Protein AF-A0A8J5BTC3-F1 (afdb_monomer_lite)

Foldseek 3Di:
DVCCCPPPVPVVVCVVVPVQWDAPDPDPPRTDGPVVCCCVPVVCQLPDPVHQVPDPQPDPVSVVCVVVCVVVVVVVVVVVCVVVVHDPDPPPDDPCNDPVNVVVVVVVVVVVVVVCVVVVPPDDDPWDADPVPRQTDDPQADVVCQVVLVVVLVVVCPPDDPVPDDDDPVSGGHHSAQADQDDPPDRDGDRVVVVVVVVVVVVVPDDDPPDDPDDDD

Sequence (217 aa):
MEGLPTSHPEVYQKFSEGFHVIRRSDRYWAGLSTDLVIEQVLMRSMKTSGGLTHGRGMDEIQRLVWTLSLPSCAEIKFTMQELAGIRYGTSDQHQEATSARKERDVRDTWKLVAFLQTYDPFTEDPSIHSISSGVTGDKKVNVDKANSIGETIIASMVGKNVHEYTFKRKDQAITLGSKVSLSKDEAVETDPQLLFQRLCVLSTNEPSLSSSKNIPV

Radius of gyration: 35.34 Å; chains: 1; bounding box: 79×44×88 Å

Secondary structure (DSSP, 8-state):
-TTHHHH-HHHHHHHHTTTTEEESSSSTT-EEEHHHHIIIIIIHHHHSTTSTTSSS--SHHHHHHHHHHHHHHHHHHHHHHHHHT------SS-GGGSHHHHHHHHHHHHHHHHHHHHS-TTS--SS-B-TTT-PBPPTT--GGGHHHHHHHHHHTTTTS-TTT----GGGS-------EE--SSS--EE-HHHHHHHHHHHHHSS-----------

Organism: Chionoecetes opilio (NCBI:txid41210)

Structure (mmCIF, N/CA/C/O backbone):
data_AF-A0A8J5BTC3-F1
#
_entry.id   AF-A0A8J5BTC3-F1
#
loop_
_atom_site.group_PDB
_atom_site.id
_atom_site.type_symbol
_atom_site.label_atom_id
_atom_site.label_alt_id
_atom_site.label_comp_id
_atom_site.label_asym_id
_atom_site.label_entity_id
_atom_site.label_seq_id
_atom_site.pdbx_PDB_ins_code
_atom_site.Cartn_x
_atom_site.Cartn_y
_atom_site.Cartn_z
_atom_site.occupancy
_atom_site.B_iso_or_equiv
_atom_site.auth_seq_id
_atom_site.auth_comp_id
_atom_site.auth_asym_id
_atom_site.auth_atom_id
_atom_site.pdbx_PDB_model_num
ATOM 1 N N . MET A 1 1 ? -7.828 21.010 -23.855 1.00 60.50 1 MET A N 1
ATOM 2 C CA . MET A 1 1 ? -8.345 20.315 -25.059 1.00 60.50 1 MET A CA 1
ATOM 3 C C . MET A 1 1 ? -9.638 20.925 -25.611 1.00 60.50 1 MET A C 1
ATOM 5 O O . MET A 1 1 ? -10.005 20.581 -26.723 1.00 60.50 1 MET A O 1
ATOM 9 N N . GLU A 1 2 ? -10.301 21.850 -24.910 1.00 71.06 2 GLU A N 1
ATOM 10 C CA . GLU A 1 2 ? -11.639 22.350 -25.285 1.00 71.06 2 GLU A CA 1
ATOM 11 C C . GLU A 1 2 ? -11.705 23.128 -26.614 1.00 71.06 2 GLU A C 1
ATOM 13 O O . GLU A 1 2 ? -12.733 23.100 -27.276 1.00 71.06 2 GLU A O 1
ATOM 18 N N . GLY A 1 3 ? -10.610 23.757 -27.062 1.00 79.69 3 GLY A N 1
ATOM 19 C CA . GLY A 1 3 ? -10.545 24.447 -28.364 1.00 79.69 3 GLY A CA 1
ATOM 20 C C . GLY A 1 3 ? -10.067 23.585 -29.542 1.00 79.69 3 GLY A C 1
ATOM 21 O O . GLY A 1 3 ? -9.997 24.069 -30.673 1.00 79.69 3 GLY A O 1
ATOM 22 N N . LEU A 1 4 ? -9.699 22.321 -29.299 1.00 81.25 4 LEU A N 1
ATOM 23 C CA . LEU A 1 4 ? -9.203 21.408 -30.336 1.00 81.25 4 LEU A CA 1
ATOM 24 C C . LEU A 1 4 ? -10.272 21.050 -31.391 1.00 81.25 4 LEU A C 1
ATOM 26 O O . LEU A 1 4 ? -9.924 21.070 -32.571 1.00 81.25 4 LEU A O 1
ATOM 30 N N . PRO A 1 5 ? -11.553 20.808 -31.024 1.00 85.50 5 PRO A N 1
ATOM 31 C CA . PRO A 1 5 ? -12.609 20.514 -31.997 1.00 85.50 5 PRO A CA 1
ATOM 32 C C . PRO A 1 5 ? -12.808 2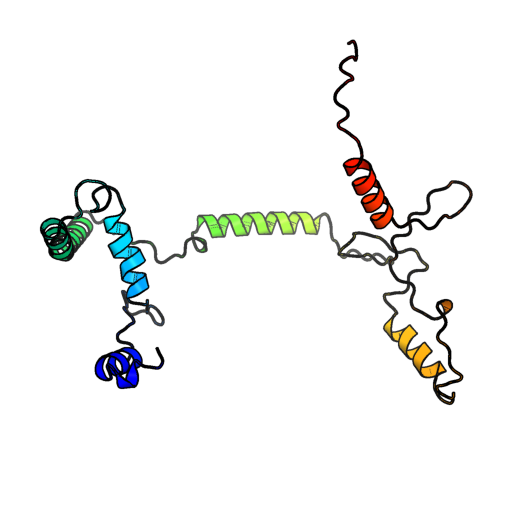1.630 -33.028 1.00 85.50 5 PRO A C 1
ATOM 34 O O . PRO A 1 5 ? -13.109 21.355 -34.183 1.00 85.50 5 PRO A O 1
ATOM 37 N N . THR A 1 6 ? -12.618 22.886 -32.617 1.00 89.19 6 THR A N 1
ATOM 38 C CA . THR A 1 6 ? -12.867 24.062 -33.463 1.00 89.19 6 THR A CA 1
ATOM 39 C C . THR A 1 6 ? -11.634 24.485 -34.256 1.00 89.19 6 THR A C 1
ATOM 41 O O . THR A 1 6 ? -11.757 24.913 -35.398 1.00 89.19 6 THR A O 1
ATOM 44 N N . SER A 1 7 ? -10.439 24.385 -33.663 1.00 93.25 7 SER A N 1
ATOM 45 C CA . SER A 1 7 ? -9.193 24.824 -34.308 1.00 93.25 7 SER A CA 1
ATOM 46 C C . SER A 1 7 ? -8.588 23.775 -35.244 1.00 93.25 7 SER A C 1
ATOM 48 O O . SER A 1 7 ? -8.017 24.140 -36.265 1.00 93.25 7 SER A O 1
ATOM 50 N N . HIS A 1 8 ? -8.701 22.485 -34.903 1.00 89.06 8 HIS A N 1
ATOM 51 C CA . HIS A 1 8 ? -8.087 21.371 -35.635 1.00 89.06 8 HIS A CA 1
ATOM 52 C C . HIS A 1 8 ? -9.011 20.137 -35.604 1.00 89.06 8 HIS A C 1
ATOM 54 O O . HIS A 1 8 ? -8.699 19.137 -34.944 1.00 89.06 8 HIS A O 1
ATOM 60 N N . PRO A 1 9 ? -10.158 20.190 -36.308 1.00 90.25 9 PRO A N 1
ATOM 61 C CA . PRO A 1 9 ? -11.204 19.167 -36.228 1.00 90.25 9 PRO A CA 1
ATOM 62 C C . PRO A 1 9 ? -10.712 17.769 -36.626 1.00 90.25 9 PRO A C 1
ATOM 64 O O . PRO A 1 9 ? -11.069 16.789 -35.979 1.00 90.25 9 PRO A O 1
ATOM 67 N N . GLU A 1 10 ? -9.827 17.664 -37.622 1.00 92.25 10 GLU A N 1
ATOM 68 C CA . GLU A 1 10 ? -9.264 16.376 -38.054 1.00 92.25 10 GLU A CA 1
ATOM 69 C C . GLU A 1 10 ? -8.413 15.700 -36.970 1.00 92.25 10 GLU A C 1
ATOM 71 O O . GLU A 1 10 ? -8.457 14.481 -36.796 1.00 92.25 10 GLU A O 1
ATOM 76 N N . VAL A 1 11 ? -7.635 16.487 -36.220 1.00 88.25 11 VAL A N 1
ATOM 77 C CA . VAL A 1 11 ? -6.809 15.973 -35.118 1.00 88.25 11 VAL A CA 1
ATOM 78 C C . VAL A 1 11 ? -7.709 15.495 -33.986 1.00 88.25 11 VAL A C 1
ATOM 80 O O . VAL A 1 11 ? -7.482 14.423 -33.429 1.00 88.25 11 VAL A O 1
ATOM 83 N N . TYR A 1 12 ? -8.759 16.259 -33.678 1.00 90.00 12 TYR A N 1
ATOM 84 C CA . TYR A 1 12 ? -9.750 15.881 -32.676 1.00 90.00 12 TYR A CA 1
ATOM 85 C C . TYR A 1 12 ? -10.514 14.604 -33.057 1.00 90.00 12 TYR A C 1
ATOM 87 O O . TYR A 1 12 ? -10.729 13.742 -32.200 1.00 90.00 12 TYR A O 1
ATOM 95 N N . GLN A 1 13 ? -10.865 14.444 -34.334 1.00 92.25 13 GLN A N 1
ATOM 96 C CA . GLN A 1 13 ? -11.515 13.239 -34.839 1.00 92.25 13 GLN A CA 1
ATOM 97 C C . GLN A 1 13 ? -10.604 12.016 -34.690 1.00 92.25 13 GLN A C 1
ATOM 99 O O . GLN A 1 13 ? -10.985 11.051 -34.031 1.00 92.25 13 GLN A O 1
ATOM 104 N N . LYS A 1 14 ? -9.367 12.076 -35.199 1.00 88.81 14 LYS A N 1
ATOM 105 C CA . LYS A 1 14 ? -8.396 10.974 -35.061 1.00 88.81 14 LYS A CA 1
ATOM 106 C C . LYS A 1 14 ? -8.100 10.649 -33.596 1.00 88.81 14 LYS A C 1
ATOM 108 O O . LYS A 1 14 ? -7.947 9.487 -33.223 1.00 88.81 14 LYS A O 1
ATOM 113 N N . PHE A 1 15 ? -8.033 11.666 -32.740 1.00 86.50 15 PHE A N 1
ATOM 114 C CA . PHE A 1 15 ? -7.869 11.462 -31.306 1.00 86.50 15 PHE A CA 1
ATOM 115 C C . PHE A 1 15 ? -9.058 10.697 -30.708 1.00 86.50 15 PHE A C 1
ATOM 117 O O . PHE A 1 15 ? -8.837 9.711 -30.003 1.00 86.50 15 PHE A O 1
ATOM 124 N N . SER A 1 16 ? -10.289 11.104 -31.037 1.00 87.94 16 SER A N 1
ATOM 125 C CA . SER A 1 16 ? -11.539 10.455 -30.604 1.00 87.94 16 SER A CA 1
ATOM 126 C C . SER A 1 16 ? -11.675 9.019 -31.116 1.00 87.94 16 SER A C 1
ATOM 128 O O . SER A 1 16 ? -12.181 8.156 -30.406 1.00 87.94 16 SER A O 1
ATOM 130 N N . GLU A 1 17 ? -11.162 8.740 -32.313 1.00 89.38 17 GLU A N 1
ATOM 131 C CA . GLU A 1 17 ? -11.102 7.401 -32.914 1.00 89.38 17 GLU A CA 1
ATOM 132 C C . GLU A 1 17 ? -9.999 6.509 -32.304 1.00 89.38 17 GLU A C 1
ATOM 134 O O . GLU A 1 17 ? -9.870 5.341 -32.666 1.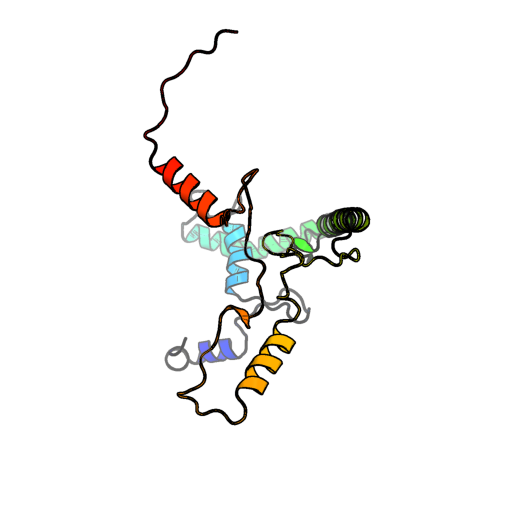00 89.38 17 GLU A O 1
ATOM 139 N N . GLY A 1 18 ? -9.206 7.023 -31.355 1.00 86.06 18 GLY A N 1
ATOM 140 C CA . GLY A 1 18 ? -8.222 6.235 -30.608 1.00 86.06 18 GLY A CA 1
ATOM 141 C C . GLY A 1 18 ? -6.832 6.149 -31.246 1.00 86.06 18 GLY A C 1
ATOM 142 O O . GLY A 1 18 ? -5.987 5.408 -30.747 1.00 86.06 18 GLY A O 1
ATOM 143 N N . PHE A 1 19 ? -6.531 6.947 -32.278 1.00 85.75 19 PHE A N 1
ATOM 144 C CA . PHE A 1 19 ? -5.211 6.964 -32.942 1.00 85.75 19 PHE A CA 1
ATOM 145 C C . PHE A 1 19 ? -4.064 7.511 -32.068 1.00 85.75 19 PHE A C 1
ATOM 147 O O . PHE A 1 19 ? -2.919 7.592 -32.507 1.00 85.75 19 PHE A O 1
ATOM 154 N N . HIS A 1 20 ? -4.349 7.886 -30.821 1.00 84.94 20 HIS A N 1
ATOM 155 C CA . HIS A 1 20 ? -3.358 8.282 -29.820 1.00 84.94 20 HIS A CA 1
ATOM 156 C C . HIS A 1 20 ? -2.836 7.098 -28.983 1.00 84.94 20 HIS A C 1
ATOM 158 O O . HIS A 1 20 ? -2.032 7.301 -28.067 1.00 84.94 20 HIS A O 1
ATOM 164 N N . VAL A 1 21 ? -3.307 5.879 -29.271 1.00 86.38 21 VAL A N 1
ATOM 165 C CA . VAL A 1 21 ? -2.950 4.645 -28.568 1.00 86.38 21 VAL A CA 1
ATOM 166 C C . VAL A 1 21 ? -2.173 3.712 -29.497 1.00 86.38 21 VAL A C 1
ATOM 168 O O . VAL A 1 21 ? -2.627 3.361 -30.582 1.00 86.38 21 VAL A O 1
ATOM 171 N N . ILE A 1 22 ? -1.007 3.261 -29.043 1.00 84.00 22 ILE A N 1
ATOM 172 C CA . ILE A 1 22 ? -0.137 2.304 -29.727 1.00 84.00 22 ILE A CA 1
ATOM 173 C C . ILE A 1 22 ? -0.201 0.964 -28.995 1.00 84.00 22 ILE A C 1
ATOM 175 O O . ILE A 1 22 ? -0.163 0.906 -27.765 1.00 84.00 22 ILE A O 1
ATOM 179 N N . ARG A 1 23 ? -0.245 -0.136 -29.751 1.00 80.44 23 ARG A N 1
ATOM 180 C CA . ARG A 1 23 ? -0.193 -1.504 -29.219 1.00 80.44 23 ARG A CA 1
ATOM 181 C C . ARG A 1 23 ? 1.067 -2.199 -29.719 1.00 80.44 23 ARG A C 1
ATOM 183 O O . ARG A 1 23 ? 1.356 -2.180 -30.908 1.00 80.44 23 ARG A O 1
ATOM 190 N N . ARG A 1 24 ? 1.816 -2.819 -28.803 1.00 74.00 24 ARG A N 1
ATOM 191 C CA . ARG A 1 24 ? 2.992 -3.655 -29.134 1.00 74.00 24 ARG A CA 1
ATOM 192 C C . ARG A 1 24 ? 2.670 -5.147 -29.226 1.00 74.00 24 ARG A C 1
ATOM 194 O O . ARG A 1 24 ? 3.529 -5.934 -29.600 1.00 74.00 24 ARG A O 1
ATOM 201 N N . SER A 1 25 ? 1.464 -5.536 -28.817 1.00 77.00 25 SER A N 1
ATOM 202 C CA . SER A 1 25 ? 0.966 -6.909 -28.871 1.00 77.00 25 SER A CA 1
ATOM 203 C C . SER A 1 25 ? -0.551 -6.912 -29.050 1.00 77.00 25 SER A C 1
ATOM 205 O O . SER A 1 25 ? -1.228 -5.938 -28.700 1.00 77.00 25 SER A O 1
ATOM 207 N N . ASP A 1 26 ? -1.086 -8.038 -29.513 1.00 79.00 26 ASP A N 1
ATOM 208 C CA . ASP A 1 26 ? -2.521 -8.215 -29.766 1.00 79.00 26 ASP A CA 1
ATOM 209 C C . ASP A 1 26 ? -3.349 -8.472 -28.496 1.00 79.00 26 ASP A C 1
ATOM 211 O O . ASP A 1 26 ? -4.559 -8.690 -28.561 1.00 79.00 26 ASP A O 1
ATOM 215 N N . ARG A 1 27 ? -2.740 -8.393 -27.306 1.00 77.75 27 ARG A N 1
ATOM 216 C CA . ARG A 1 27 ? -3.435 -8.610 -26.030 1.00 77.75 27 ARG A CA 1
ATOM 217 C C . ARG A 1 27 ? -4.492 -7.541 -25.766 1.00 77.75 27 ARG A C 1
ATOM 219 O O . ARG A 1 27 ? -4.264 -6.356 -26.030 1.00 77.75 27 ARG A O 1
ATOM 226 N N . TYR A 1 28 ? -5.624 -7.953 -25.199 1.00 69.94 28 TYR A N 1
ATOM 227 C CA . TYR A 1 28 ? -6.651 -7.035 -24.707 1.00 69.94 28 TYR A CA 1
ATOM 228 C C . TYR A 1 28 ? -6.047 -6.071 -23.668 1.00 69.94 28 TYR A C 1
ATOM 230 O O . TYR A 1 28 ? -5.240 -6.481 -22.837 1.00 69.94 28 TYR A O 1
ATOM 238 N N . TRP A 1 29 ? -6.390 -4.781 -23.771 1.00 72.19 29 TRP A N 1
ATOM 239 C CA . TRP A 1 29 ? -5.876 -3.686 -22.925 1.00 72.19 29 TRP A CA 1
ATOM 240 C C . TRP A 1 29 ? -4.359 -3.421 -22.972 1.00 72.19 29 TRP A C 1
ATOM 242 O O . TRP A 1 29 ? -3.821 -2.762 -22.091 1.00 72.19 29 TRP A O 1
ATOM 252 N N . ALA A 1 30 ? -3.658 -3.843 -24.029 1.00 76.81 30 ALA A N 1
ATOM 253 C CA . ALA A 1 30 ? -2.241 -3.510 -24.240 1.00 76.81 30 ALA A CA 1
ATOM 254 C C . ALA A 1 30 ? -2.004 -2.148 -24.934 1.00 76.81 30 ALA A C 1
ATOM 256 O O . ALA A 1 30 ? -0.957 -1.938 -25.551 1.00 76.81 30 ALA A O 1
ATOM 257 N N . GLY A 1 31 ? -2.994 -1.251 -24.900 1.00 82.75 31 GLY A N 1
ATOM 258 C CA . GLY A 1 31 ? -2.904 0.081 -25.491 1.00 82.75 31 GLY A CA 1
ATOM 259 C C . GLY A 1 31 ? -2.123 1.037 -24.595 1.00 82.75 31 GLY A C 1
ATOM 260 O O . GLY A 1 31 ? -2.506 1.254 -23.451 1.00 82.75 31 GLY A O 1
ATOM 261 N N . LEU A 1 32 ? -1.045 1.618 -25.117 1.00 83.69 32 LEU A N 1
ATOM 262 C CA . LEU A 1 32 ? -0.254 2.652 -24.449 1.00 83.69 32 LEU A CA 1
ATOM 263 C C . LEU A 1 32 ? -0.423 3.975 -25.190 1.00 83.69 32 LEU A C 1
ATOM 265 O O . LEU A 1 32 ? -0.498 3.976 -26.416 1.00 83.69 32 LEU A O 1
ATOM 269 N N . SER A 1 33 ? -0.445 5.103 -24.481 1.00 87.31 33 SER A N 1
ATOM 270 C CA . SER A 1 33 ? -0.436 6.401 -25.158 1.00 87.31 33 SER A CA 1
ATOM 271 C C . SER A 1 33 ? 0.857 6.581 -25.962 1.00 87.31 33 SER A C 1
ATOM 273 O O . SER A 1 33 ? 1.931 6.124 -25.555 1.00 87.31 33 SER A O 1
ATOM 275 N N . THR A 1 34 ? 0.767 7.257 -27.107 1.00 84.31 34 THR A N 1
ATOM 276 C CA . THR A 1 34 ? 1.930 7.544 -27.962 1.00 84.31 34 THR A CA 1
ATOM 277 C C . THR A 1 34 ? 3.043 8.260 -27.195 1.00 84.31 34 THR A C 1
ATOM 279 O O . THR A 1 34 ? 4.209 7.902 -27.335 1.00 84.31 34 THR A O 1
ATOM 282 N N . ASP A 1 35 ? 2.683 9.212 -26.333 1.00 83.19 35 ASP A N 1
ATOM 283 C CA . ASP A 1 35 ? 3.626 9.962 -25.497 1.00 83.19 35 ASP A CA 1
ATOM 284 C C . ASP A 1 35 ? 4.423 9.047 -24.553 1.00 83.19 35 ASP A C 1
ATOM 286 O O . ASP A 1 35 ? 5.653 9.067 -24.541 1.00 83.19 35 ASP A O 1
ATOM 290 N N . LEU A 1 36 ? 3.739 8.123 -23.870 1.00 84.75 36 LEU A N 1
ATOM 291 C CA . LEU A 1 36 ? 4.374 7.163 -22.967 1.00 84.75 36 LEU A CA 1
ATOM 292 C C . LEU A 1 36 ? 5.320 6.210 -23.716 1.00 84.75 36 LEU A C 1
ATOM 294 O O . LEU A 1 36 ? 6.368 5.821 -23.199 1.00 84.75 36 LEU A O 1
ATOM 298 N N . VAL A 1 37 ? 4.991 5.852 -24.961 1.00 82.69 37 VAL A N 1
ATOM 299 C CA . VAL A 1 37 ? 5.878 5.054 -25.821 1.00 82.69 37 VAL A CA 1
ATOM 300 C C . VAL A 1 37 ? 7.119 5.846 -26.234 1.00 82.69 37 VAL A C 1
ATOM 302 O O . VAL A 1 37 ? 8.225 5.298 -26.173 1.00 82.69 37 VAL A O 1
ATOM 305 N N . ILE A 1 38 ? 6.958 7.114 -26.619 1.00 82.94 38 ILE A N 1
ATOM 306 C CA . ILE A 1 38 ? 8.072 8.011 -26.953 1.00 82.94 38 ILE A CA 1
ATOM 307 C C . ILE A 1 38 ? 8.989 8.158 -25.739 1.00 82.94 38 ILE A C 1
ATOM 309 O O . ILE A 1 38 ? 10.200 7.977 -25.856 1.00 82.94 38 ILE A O 1
ATOM 313 N N . GLU A 1 39 ? 8.439 8.408 -24.557 1.00 82.25 39 GLU A N 1
ATOM 314 C CA . GLU A 1 39 ? 9.233 8.584 -23.348 1.00 82.25 39 GLU A CA 1
ATOM 315 C C . GLU A 1 39 ? 9.980 7.299 -22.952 1.00 82.25 39 GLU A C 1
ATOM 317 O O . GLU A 1 39 ? 11.200 7.284 -22.767 1.00 82.25 39 GLU A O 1
ATOM 322 N N . GLN A 1 40 ? 9.283 6.170 -22.880 1.00 79.44 40 GLN A N 1
ATOM 323 C CA . GLN A 1 40 ? 9.891 4.941 -22.370 1.00 79.44 40 GLN A CA 1
ATOM 324 C C . GLN A 1 40 ? 10.880 4.290 -23.340 1.00 79.44 40 GLN A C 1
ATOM 326 O O . GLN A 1 40 ? 11.788 3.581 -22.896 1.00 79.44 40 GLN A O 1
ATOM 331 N N . VAL A 1 41 ? 10.708 4.488 -24.651 1.00 74.94 41 VAL A N 1
ATOM 332 C CA . VAL A 1 41 ? 11.543 3.843 -25.676 1.00 74.94 41 VAL A CA 1
ATOM 333 C C . VAL A 1 41 ? 12.493 4.837 -26.310 1.00 74.94 41 VAL A C 1
ATOM 335 O O . VAL A 1 41 ? 13.707 4.661 -26.198 1.00 74.94 41 VAL A O 1
ATOM 338 N N . LEU A 1 42 ? 11.972 5.895 -26.935 1.00 77.94 42 LEU A N 1
ATOM 339 C CA . LEU A 1 42 ? 12.810 6.858 -27.645 1.00 77.94 42 LEU A CA 1
ATOM 340 C C . LEU A 1 42 ? 13.633 7.681 -26.657 1.00 77.94 42 LEU A C 1
ATOM 342 O O . LEU A 1 42 ? 14.859 7.669 -26.757 1.00 77.94 42 LEU A O 1
ATOM 346 N N . MET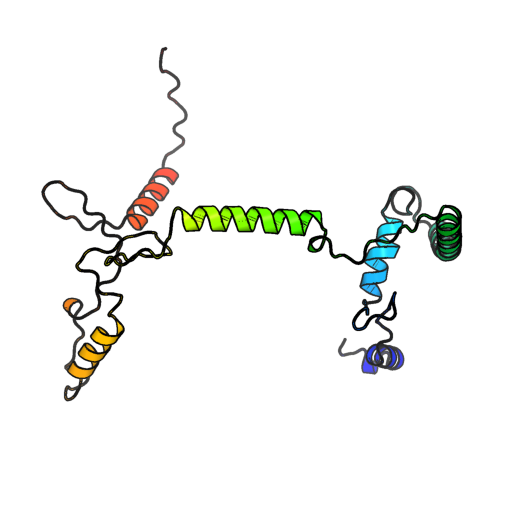 A 1 43 ? 13.018 8.304 -25.647 1.00 81.06 43 MET A N 1
ATOM 347 C CA . MET A 1 43 ? 13.767 9.122 -24.682 1.00 81.06 43 MET A CA 1
ATOM 348 C C . MET A 1 43 ? 14.754 8.284 -23.874 1.00 81.06 43 MET A C 1
ATOM 350 O O . MET A 1 43 ? 15.875 8.736 -23.642 1.00 81.06 43 MET A O 1
ATOM 354 N N . ARG A 1 44 ? 14.396 7.050 -23.495 1.00 79.81 44 ARG A N 1
ATOM 355 C CA . ARG A 1 44 ? 15.347 6.127 -22.860 1.00 79.81 44 ARG A CA 1
ATOM 356 C C . ARG A 1 44 ? 16.539 5.835 -23.770 1.00 79.81 44 ARG A C 1
ATOM 358 O O . ARG A 1 44 ? 17.666 5.975 -23.314 1.00 79.81 44 ARG A O 1
ATOM 365 N N . SER A 1 45 ? 16.308 5.482 -25.037 1.00 77.56 45 SER A N 1
ATOM 366 C CA . SER A 1 45 ? 17.390 5.182 -25.990 1.00 77.56 45 SER A CA 1
ATOM 367 C C . SER A 1 45 ? 18.285 6.390 -26.293 1.00 77.56 45 SER A C 1
ATOM 369 O O . SER A 1 45 ? 19.493 6.231 -26.446 1.00 77.56 45 SER A O 1
ATOM 371 N N . MET A 1 46 ? 17.724 7.605 -26.292 1.00 79.81 46 MET A N 1
ATOM 372 C CA . MET A 1 46 ? 18.502 8.844 -26.397 1.00 79.81 46 MET A CA 1
ATOM 373 C C . MET A 1 46 ? 19.381 9.092 -25.169 1.00 79.81 46 MET A C 1
ATOM 375 O O . MET A 1 46 ? 20.463 9.656 -25.315 1.00 79.81 46 MET A O 1
ATOM 379 N N . LYS A 1 47 ? 18.911 8.695 -23.979 1.00 78.88 47 LYS A N 1
ATOM 380 C CA . LYS A 1 47 ? 19.555 8.979 -22.688 1.00 78.88 47 LYS A CA 1
ATOM 381 C C . LYS A 1 47 ? 20.529 7.908 -22.206 1.00 78.88 47 LYS A C 1
ATOM 383 O O . LYS A 1 47 ? 21.361 8.192 -21.352 1.00 78.88 47 LYS A O 1
ATOM 388 N N . THR A 1 48 ? 20.432 6.682 -22.705 1.00 76.81 48 THR A N 1
ATOM 389 C CA . THR A 1 48 ? 21.363 5.598 -22.360 1.00 76.81 48 THR A CA 1
ATOM 390 C C . THR A 1 48 ? 22.741 5.789 -23.005 1.00 76.81 48 THR A C 1
ATOM 392 O O . THR A 1 48 ? 22.893 6.569 -23.940 1.00 76.81 48 THR A O 1
ATOM 395 N N . SER A 1 49 ? 23.759 5.067 -22.520 1.00 65.06 49 SER A N 1
ATOM 396 C CA . SER A 1 49 ? 25.116 5.095 -23.093 1.00 65.06 49 SER A CA 1
ATOM 397 C C . SER A 1 49 ? 25.101 4.771 -24.595 1.00 65.06 49 SER A C 1
ATOM 399 O O . SER A 1 49 ? 24.450 3.812 -25.008 1.00 65.06 49 SER A O 1
ATOM 401 N N . GLY A 1 50 ? 25.784 5.589 -25.404 1.00 69.94 50 GLY A N 1
ATOM 402 C CA . GLY A 1 50 ? 25.718 5.543 -26.874 1.00 69.94 50 GLY A CA 1
ATOM 403 C C . GLY A 1 50 ? 24.520 6.284 -27.490 1.00 69.94 50 GLY A C 1
ATOM 404 O O . GLY A 1 50 ? 24.378 6.302 -28.710 1.00 69.94 50 GLY A O 1
ATOM 405 N N . GLY A 1 51 ? 23.663 6.892 -26.667 1.00 73.44 51 GLY A N 1
ATOM 406 C CA . GLY A 1 51 ? 22.545 7.733 -27.084 1.00 73.44 51 GLY A CA 1
ATOM 407 C C . GLY A 1 51 ? 22.928 9.197 -27.326 1.00 73.44 51 GLY A C 1
ATOM 408 O O . GLY A 1 51 ? 24.020 9.657 -26.990 1.00 73.44 51 GLY A O 1
ATOM 409 N N . LEU A 1 52 ? 21.989 9.946 -27.906 1.00 77.44 52 LEU A N 1
ATOM 410 C CA . LEU A 1 52 ? 22.208 11.300 -28.415 1.00 77.44 52 LEU A CA 1
ATOM 411 C C . LEU A 1 52 ? 22.499 12.353 -27.326 1.00 77.44 52 LEU A C 1
ATOM 413 O O . LEU A 1 52 ? 23.095 13.389 -27.620 1.00 77.44 52 LEU A O 1
ATOM 417 N N . THR A 1 53 ? 22.093 12.115 -26.072 1.00 73.31 53 THR A N 1
ATOM 418 C CA . THR A 1 53 ? 22.261 13.094 -24.978 1.00 73.31 53 THR A CA 1
ATOM 419 C C . THR A 1 53 ? 23.582 12.961 -24.221 1.00 73.31 53 THR A C 1
ATOM 421 O O . THR A 1 53 ? 23.919 13.848 -23.442 1.00 73.31 53 THR A O 1
ATOM 424 N N . HIS A 1 54 ? 24.335 11.877 -24.415 1.00 67.31 54 HIS A N 1
ATOM 425 C CA . HIS A 1 54 ? 25.639 11.666 -23.779 1.00 67.31 54 HIS A CA 1
ATOM 426 C C . HIS A 1 54 ? 26.771 12.059 -24.753 1.00 67.31 54 HIS A C 1
ATOM 428 O O . HIS A 1 54 ? 27.501 11.210 -25.253 1.00 67.31 54 HIS A O 1
ATOM 434 N N . GLY A 1 55 ? 26.909 13.357 -25.063 1.00 67.88 55 GLY A N 1
ATOM 435 C CA . GLY A 1 55 ? 27.987 13.882 -25.922 1.00 67.88 55 GLY A CA 1
ATOM 436 C C . GLY A 1 55 ? 27.630 15.158 -26.700 1.00 67.88 55 GLY A C 1
ATOM 437 O O . GLY A 1 55 ? 26.654 15.837 -26.392 1.00 67.88 55 GLY A O 1
ATOM 438 N N . ARG A 1 56 ? 28.417 15.491 -27.737 1.00 62.25 56 ARG A N 1
ATOM 439 C CA . ARG A 1 56 ? 28.154 16.604 -28.682 1.00 62.25 56 ARG A CA 1
ATOM 440 C C . ARG A 1 56 ? 27.245 16.144 -29.840 1.00 62.25 56 ARG A C 1
ATOM 442 O O . ARG A 1 56 ? 27.686 16.106 -30.985 1.00 62.25 56 ARG A O 1
ATOM 449 N N . GLY A 1 57 ? 26.027 15.704 -29.512 1.00 66.00 57 GLY A N 1
ATOM 450 C CA . GLY A 1 57 ? 25.149 14.954 -30.426 1.00 66.00 57 GLY A CA 1
ATOM 451 C C . GLY A 1 57 ? 23.835 15.627 -30.839 1.00 66.00 57 GLY A C 1
ATOM 452 O O . GLY A 1 57 ? 23.044 15.008 -31.534 1.00 66.00 57 GLY A O 1
ATOM 453 N N . MET A 1 58 ? 23.546 16.856 -30.405 1.00 72.94 58 MET A N 1
ATOM 454 C CA . MET A 1 58 ? 22.213 17.458 -30.582 1.00 72.94 58 MET A CA 1
ATOM 455 C C . MET A 1 58 ? 22.068 18.387 -31.792 1.00 72.94 58 MET A C 1
ATOM 457 O O . MET A 1 58 ? 21.120 19.177 -31.812 1.00 72.94 58 MET A O 1
ATOM 461 N N . ASP A 1 59 ? 22.951 18.288 -32.787 1.00 83.25 59 ASP A N 1
ATOM 462 C CA . ASP A 1 59 ? 22.785 18.993 -34.062 1.00 83.25 59 ASP A CA 1
ATOM 463 C C . ASP A 1 59 ? 21.677 18.357 -34.925 1.00 83.25 59 ASP A C 1
ATOM 465 O O . ASP A 1 59 ? 21.349 17.176 -34.773 1.00 83.25 59 ASP A O 1
ATOM 469 N N . GLU A 1 60 ? 21.075 19.130 -35.827 1.00 85.12 60 GLU A N 1
ATOM 470 C CA . GLU A 1 60 ? 19.914 18.705 -36.623 1.00 85.12 60 GLU A CA 1
ATOM 471 C C . GLU A 1 60 ? 20.226 17.477 -37.489 1.00 85.12 60 GLU A C 1
ATOM 473 O O . GLU A 1 60 ? 19.468 16.504 -37.498 1.00 85.12 60 GLU A O 1
ATOM 478 N N . ILE A 1 61 ? 21.394 17.469 -38.134 1.00 85.44 61 ILE A N 1
ATOM 479 C CA . ILE A 1 61 ? 21.847 16.347 -38.966 1.00 85.44 61 ILE A CA 1
ATOM 480 C C . ILE A 1 61 ? 22.027 15.084 -38.114 1.00 85.44 61 ILE A C 1
ATOM 482 O O . ILE A 1 61 ? 21.633 13.992 -38.521 1.00 85.44 61 ILE A O 1
ATOM 486 N N . GLN A 1 62 ? 22.578 15.217 -36.907 1.00 81.62 62 GLN A N 1
ATOM 487 C CA . GLN A 1 62 ? 22.798 14.088 -36.001 1.00 81.62 62 GLN A CA 1
ATOM 488 C C . GLN A 1 62 ? 21.473 13.504 -35.495 1.00 81.62 62 GLN A C 1
ATOM 490 O O . GLN A 1 62 ? 21.330 12.281 -35.441 1.00 81.62 62 GLN A O 1
ATOM 495 N N . ARG A 1 63 ? 20.482 14.356 -35.194 1.00 83.88 63 ARG A N 1
ATOM 496 C CA . ARG A 1 63 ? 19.114 13.922 -34.855 1.00 83.88 63 ARG A CA 1
ATOM 497 C C . ARG A 1 63 ? 18.478 13.158 -36.007 1.00 83.88 63 ARG A C 1
ATOM 499 O O . ARG A 1 63 ? 17.921 12.090 -35.779 1.00 83.88 63 ARG A O 1
ATOM 506 N N . LEU A 1 64 ? 18.597 13.674 -37.230 1.00 84.94 64 LEU A N 1
ATOM 507 C CA . LEU A 1 64 ? 18.027 13.046 -38.419 1.00 84.94 64 LEU A CA 1
ATOM 508 C C . LEU A 1 64 ? 18.643 11.664 -38.673 1.00 84.94 64 LEU A C 1
ATOM 510 O O . LEU A 1 64 ? 17.915 10.687 -38.831 1.00 84.94 64 LEU A O 1
ATOM 514 N N . VAL A 1 65 ? 19.975 11.561 -38.643 1.00 85.44 65 VAL A N 1
ATOM 515 C CA . VAL A 1 65 ? 20.691 10.284 -38.794 1.00 85.44 65 VAL A CA 1
ATOM 516 C C . VAL A 1 65 ? 20.279 9.298 -37.702 1.00 85.44 65 VAL A C 1
ATOM 518 O O . VAL A 1 65 ? 20.008 8.131 -37.988 1.00 85.44 65 VAL A O 1
ATOM 521 N N . TRP A 1 66 ? 20.183 9.757 -36.454 1.00 83.00 66 TRP A N 1
ATOM 522 C CA . TRP A 1 66 ? 19.761 8.914 -35.341 1.00 83.00 66 TRP A CA 1
ATOM 523 C C . TRP A 1 66 ? 18.323 8.409 -35.529 1.00 83.00 66 TRP A C 1
ATOM 525 O O . TRP A 1 66 ? 18.100 7.203 -35.507 1.00 83.00 66 TRP A O 1
ATOM 535 N N . THR A 1 67 ? 17.358 9.286 -35.814 1.00 83.81 67 THR A N 1
ATOM 536 C CA . THR A 1 67 ? 15.951 8.900 -36.010 1.00 83.81 67 THR A CA 1
ATOM 537 C C . THR A 1 67 ? 15.757 7.967 -37.207 1.00 83.81 67 THR A C 1
ATOM 539 O O . THR A 1 67 ? 15.028 6.983 -37.093 1.00 83.81 67 THR A O 1
ATOM 542 N N . LEU A 1 68 ? 16.421 8.233 -38.335 1.00 86.56 68 LEU A N 1
ATOM 543 C CA . LEU A 1 68 ? 16.292 7.423 -39.551 1.00 86.56 68 LEU A CA 1
ATOM 544 C C . LEU A 1 68 ? 17.002 6.068 -39.456 1.00 86.56 68 LEU A C 1
ATOM 546 O O . LEU A 1 68 ? 16.596 5.126 -40.130 1.00 86.56 68 LEU A O 1
ATOM 550 N N . SER A 1 69 ? 18.037 5.944 -38.620 1.00 85.69 69 SER A N 1
ATOM 551 C CA . SER A 1 69 ? 18.750 4.674 -38.420 1.00 85.69 69 SER A CA 1
ATOM 552 C C . SER A 1 69 ? 18.074 3.739 -37.414 1.00 85.69 69 SER A C 1
ATOM 554 O O . SER A 1 69 ? 18.349 2.539 -37.429 1.00 85.69 69 SER A O 1
ATOM 556 N N . LEU A 1 70 ? 17.168 4.239 -36.562 1.00 81.62 70 LEU A N 1
ATOM 557 C CA . LEU A 1 70 ? 16.484 3.432 -35.543 1.00 81.62 70 LEU A CA 1
ATOM 558 C C . LEU A 1 70 ? 15.756 2.193 -36.100 1.00 81.62 70 LEU A C 1
ATOM 560 O O . LEU A 1 70 ? 15.958 1.121 -35.524 1.00 81.62 70 LEU A O 1
ATOM 564 N N . PRO A 1 71 ? 14.944 2.274 -37.178 1.00 83.69 71 PRO A N 1
ATOM 565 C CA . PRO A 1 71 ? 14.255 1.100 -37.717 1.00 83.69 71 PRO A CA 1
ATOM 566 C C . PRO A 1 71 ? 15.235 0.030 -38.208 1.00 83.69 71 PRO A C 1
ATOM 568 O O . PRO A 1 71 ? 15.107 -1.135 -37.840 1.00 83.69 71 PRO A O 1
ATOM 571 N N . SER A 1 72 ? 16.272 0.437 -38.946 1.00 87.44 72 SER A N 1
ATOM 572 C CA . SER A 1 72 ? 17.301 -0.472 -39.461 1.00 87.44 72 SER A CA 1
ATOM 573 C C . SER A 1 72 ? 18.093 -1.129 -38.329 1.00 87.44 72 SER A C 1
ATOM 575 O O . SER A 1 72 ? 18.329 -2.335 -38.334 1.00 87.44 72 SER A O 1
ATOM 577 N N . CYS A 1 73 ? 18.463 -0.358 -37.303 1.00 84.94 73 CYS A N 1
ATOM 578 C CA . CYS A 1 73 ? 19.131 -0.884 -36.114 1.00 84.94 73 CYS A CA 1
ATOM 579 C C . CYS A 1 73 ? 18.236 -1.858 -35.330 1.00 84.94 73 CYS A C 1
ATOM 581 O O . CYS A 1 73 ? 18.739 -2.840 -34.781 1.00 84.94 73 CYS A O 1
ATOM 583 N N . ALA A 1 74 ? 16.922 -1.615 -35.271 1.00 82.94 74 ALA A N 1
ATOM 584 C CA . ALA A 1 74 ? 15.971 -2.520 -34.632 1.00 82.94 74 ALA A CA 1
ATOM 585 C C . ALA A 1 74 ? 15.861 -3.857 -35.384 1.00 82.94 74 ALA A C 1
ATOM 587 O O . ALA A 1 74 ? 15.861 -4.907 -34.741 1.00 82.94 74 ALA A O 1
ATOM 588 N N . GLU A 1 75 ? 15.842 -3.828 -36.716 1.00 87.31 75 GLU A N 1
ATOM 589 C CA . GLU A 1 75 ? 15.826 -5.023 -37.568 1.00 87.31 75 GLU A CA 1
ATOM 590 C C . GLU A 1 75 ? 17.124 -5.838 -37.444 1.00 87.31 75 GLU A C 1
ATOM 592 O O . GLU A 1 75 ? 17.083 -7.047 -37.204 1.00 87.31 75 GLU A O 1
ATOM 597 N N . ILE A 1 76 ? 18.288 -5.183 -37.484 1.00 90.25 76 ILE A N 1
ATOM 598 C CA . ILE A 1 76 ? 19.589 -5.837 -37.247 1.00 90.25 76 ILE A CA 1
ATOM 599 C C . ILE A 1 76 ? 19.631 -6.463 -35.847 1.00 90.25 76 ILE A C 1
ATOM 601 O O . ILE A 1 76 ? 20.086 -7.589 -35.657 1.00 90.25 76 ILE A O 1
ATOM 605 N N . LYS A 1 77 ? 19.122 -5.754 -34.836 1.00 84.06 77 LYS A N 1
ATOM 606 C CA . LYS A 1 77 ? 19.057 -6.274 -33.468 1.00 84.06 77 LYS A CA 1
ATOM 607 C C . LYS A 1 77 ? 18.110 -7.471 -33.354 1.00 84.06 77 LYS A C 1
ATOM 609 O O . LYS A 1 77 ? 18.388 -8.374 -32.567 1.00 84.06 77 LYS A O 1
ATOM 614 N N . PHE A 1 78 ? 16.997 -7.470 -34.082 1.00 85.00 78 PHE A N 1
ATOM 615 C CA . PHE A 1 78 ? 16.049 -8.581 -34.114 1.00 85.00 78 PHE A CA 1
ATOM 616 C C . PHE A 1 78 ? 16.657 -9.818 -34.787 1.00 85.00 78 PHE A C 1
ATOM 618 O O . PHE A 1 78 ? 16.658 -10.894 -34.196 1.00 85.00 78 PHE A O 1
ATOM 625 N N . THR A 1 79 ? 17.257 -9.652 -35.964 1.00 90.88 79 THR A N 1
ATOM 626 C CA . THR A 1 79 ? 17.913 -10.745 -36.705 1.00 90.88 79 THR A CA 1
ATOM 627 C C . THR A 1 79 ? 19.091 -11.339 -35.934 1.00 90.88 79 THR A C 1
ATOM 629 O O . THR A 1 79 ? 19.232 -12.557 -35.866 1.00 90.88 79 THR A O 1
ATOM 632 N N . MET A 1 80 ? 19.898 -10.510 -35.262 1.00 90.12 80 MET A N 1
ATOM 633 C CA . MET A 1 80 ? 20.991 -10.991 -34.409 1.00 90.12 80 MET A CA 1
ATOM 634 C C . MET A 1 80 ? 20.479 -11.806 -33.209 1.00 90.12 80 MET A C 1
ATOM 636 O O . MET A 1 80 ? 21.097 -12.794 -32.818 1.00 90.12 80 MET A O 1
ATOM 640 N N . GLN A 1 81 ? 19.344 -11.415 -32.624 1.00 87.50 81 GLN A N 1
ATOM 641 C CA . GLN A 1 81 ? 18.696 -12.172 -31.547 1.00 87.50 81 GLN A CA 1
ATOM 642 C C . GLN A 1 81 ? 18.183 -13.530 -32.022 1.00 87.50 81 GLN A C 1
ATOM 644 O O . GLN A 1 81 ? 18.350 -14.530 -31.325 1.00 87.50 81 GLN A O 1
ATOM 649 N N . GLU A 1 82 ? 17.576 -13.564 -33.207 1.00 88.44 82 GLU A N 1
ATOM 650 C CA . GLU A 1 82 ? 17.113 -14.798 -33.834 1.00 88.44 82 GLU A CA 1
ATOM 651 C C . GLU A 1 82 ? 18.284 -15.739 -34.136 1.00 88.44 82 GLU A C 1
ATOM 653 O O . GLU A 1 82 ? 18.250 -16.900 -33.732 1.00 88.44 82 GLU A O 1
ATOM 658 N N . LEU A 1 83 ? 19.361 -15.216 -34.731 1.00 92.94 83 LEU A N 1
ATOM 659 C CA . LEU A 1 83 ? 20.585 -15.966 -35.021 1.00 92.94 83 LEU A CA 1
ATOM 660 C C . LEU A 1 83 ? 21.231 -16.548 -33.757 1.00 92.94 83 LEU A C 1
ATOM 662 O O . LEU A 1 83 ? 21.660 -17.699 -33.752 1.00 92.94 83 LEU A O 1
ATOM 666 N N . ALA A 1 84 ? 21.311 -15.760 -32.684 1.00 90.50 84 ALA A N 1
ATOM 667 C CA . ALA A 1 84 ? 21.904 -16.195 -31.422 1.00 90.50 84 ALA A CA 1
ATOM 668 C C . ALA A 1 84 ? 20.984 -17.123 -30.607 1.00 90.50 84 ALA A C 1
ATOM 670 O O . ALA A 1 84 ? 21.411 -17.653 -29.583 1.00 90.50 84 ALA A O 1
ATOM 671 N N . GLY A 1 85 ? 19.715 -17.281 -31.002 1.00 86.06 85 GLY A N 1
ATOM 672 C CA . GLY A 1 85 ? 18.697 -17.957 -30.194 1.00 86.06 85 GLY A CA 1
ATOM 673 C C . GLY A 1 85 ? 18.384 -17.242 -28.871 1.00 86.06 85 GLY A C 1
ATOM 674 O O . GLY A 1 85 ? 17.771 -17.828 -27.981 1.00 86.06 85 GLY A O 1
ATOM 675 N N . ILE A 1 86 ? 18.799 -15.979 -28.718 1.00 81.25 86 ILE A N 1
ATOM 676 C CA . ILE A 1 86 ? 18.613 -15.175 -27.505 1.00 81.25 86 ILE A CA 1
ATOM 677 C C . ILE A 1 86 ? 17.562 -14.113 -27.806 1.00 81.25 86 ILE A C 1
ATOM 679 O O . ILE A 1 86 ? 17.844 -13.140 -28.496 1.00 81.25 86 ILE A O 1
ATOM 683 N N . ARG A 1 87 ? 16.357 -14.239 -27.245 1.00 74.00 87 ARG A N 1
ATOM 684 C CA . ARG A 1 87 ? 15.365 -13.153 -27.277 1.00 74.00 87 ARG A CA 1
ATOM 685 C C . ARG A 1 87 ? 15.538 -12.245 -26.066 1.00 74.00 87 ARG A C 1
ATOM 687 O O . ARG A 1 87 ? 15.200 -12.626 -24.947 1.00 74.00 87 ARG A O 1
ATOM 694 N N . TYR A 1 88 ? 15.984 -11.012 -26.294 1.00 64.56 88 TYR A N 1
ATOM 695 C CA . TYR A 1 88 ? 15.934 -9.950 -25.288 1.00 64.56 88 TYR A CA 1
ATOM 696 C C . TYR A 1 88 ? 14.509 -9.395 -25.212 1.00 64.56 88 TYR A C 1
ATOM 698 O O . TYR A 1 88 ? 14.224 -8.283 -25.655 1.00 64.56 88 TYR A O 1
ATOM 706 N N . GLY A 1 89 ? 13.591 -10.185 -24.663 1.00 59.34 89 GLY A N 1
ATOM 707 C CA . GLY A 1 89 ? 12.315 -9.663 -24.198 1.00 59.34 89 GLY A CA 1
ATOM 708 C C . GLY A 1 89 ? 12.526 -8.962 -22.861 1.00 59.34 89 GLY A C 1
ATOM 709 O O . GLY A 1 89 ? 13.083 -9.548 -21.933 1.00 59.34 89 GLY A O 1
ATOM 710 N N . THR A 1 90 ? 12.046 -7.728 -22.714 1.00 54.34 90 THR A N 1
ATOM 711 C CA . THR A 1 90 ? 11.596 -7.314 -21.383 1.00 54.34 90 THR A CA 1
ATOM 712 C C . THR A 1 90 ? 10.468 -8.272 -21.035 1.00 54.34 90 THR A C 1
ATOM 714 O O . THR A 1 90 ? 9.452 -8.267 -21.727 1.00 54.34 90 THR A O 1
ATOM 717 N N . SER A 1 91 ? 10.681 -9.154 -20.055 1.00 54.09 91 SER A N 1
ATOM 718 C CA . SER A 1 91 ? 9.612 -10.009 -19.540 1.00 54.09 91 SER A CA 1
ATOM 719 C C . SER A 1 91 ? 8.373 -9.142 -19.322 1.00 54.09 91 SER A C 1
ATOM 721 O O . SER A 1 91 ? 8.469 -8.087 -18.699 1.00 54.09 91 SER A O 1
ATOM 723 N N . ASP A 1 92 ? 7.222 -9.578 -19.831 1.00 52.00 92 ASP A N 1
ATOM 724 C CA . ASP A 1 92 ? 5.925 -8.931 -19.588 1.00 52.00 92 ASP A CA 1
ATOM 725 C C . ASP A 1 92 ? 5.545 -8.908 -18.097 1.00 52.00 92 ASP A C 1
ATOM 727 O O . ASP A 1 92 ? 4.497 -8.389 -17.711 1.00 52.00 92 ASP A O 1
ATOM 731 N N . GLN A 1 93 ? 6.367 -9.509 -17.236 1.00 56.09 93 GLN A N 1
ATOM 732 C CA . GLN A 1 93 ? 6.183 -9.443 -15.804 1.00 56.09 93 GLN A CA 1
ATOM 733 C C . GLN A 1 93 ? 6.540 -8.045 -15.309 1.00 56.09 93 GLN A C 1
ATOM 735 O O . GLN A 1 93 ? 7.691 -7.610 -15.341 1.00 56.09 93 GLN A O 1
ATOM 740 N N . HIS A 1 94 ? 5.511 -7.369 -14.799 1.00 64.44 94 HIS A N 1
ATOM 741 C CA . HIS A 1 94 ? 5.647 -6.223 -13.914 1.00 64.44 94 HIS A CA 1
ATOM 742 C C . HIS A 1 94 ? 6.745 -6.496 -12.874 1.00 64.44 94 HIS A C 1
ATOM 744 O O . HIS A 1 94 ? 6.867 -7.624 -12.394 1.00 64.44 94 HIS A O 1
ATOM 750 N N . GLN A 1 95 ? 7.522 -5.480 -12.494 1.00 66.56 95 GLN A N 1
ATOM 751 C CA . GLN A 1 95 ? 8.647 -5.638 -11.562 1.00 66.56 95 GLN A CA 1
ATOM 752 C C . GLN A 1 95 ? 8.241 -6.368 -10.267 1.00 66.56 95 GLN A C 1
ATOM 754 O O . GLN A 1 95 ? 8.980 -7.220 -9.771 1.00 66.56 95 GLN A O 1
ATOM 759 N N . GLU A 1 96 ? 7.024 -6.112 -9.783 1.00 71.88 96 GLU A N 1
ATOM 760 C CA . GLU A 1 96 ? 6.447 -6.761 -8.595 1.00 71.88 96 GLU A CA 1
ATOM 761 C C . GLU A 1 96 ? 5.934 -8.194 -8.831 1.00 71.88 96 GLU A C 1
ATOM 763 O O . GLU A 1 96 ? 5.767 -8.956 -7.890 1.00 71.88 96 GLU A O 1
ATOM 768 N N . ALA A 1 97 ? 5.742 -8.620 -10.080 1.00 77.12 97 ALA A N 1
ATOM 769 C CA . ALA A 1 97 ? 5.311 -9.978 -10.424 1.00 77.12 97 ALA A CA 1
ATOM 770 C C . ALA A 1 97 ? 6.479 -10.962 -10.631 1.00 77.12 97 ALA A C 1
ATOM 772 O O . ALA A 1 97 ? 6.248 -12.131 -10.967 1.00 77.12 97 ALA A O 1
ATOM 773 N N . THR A 1 98 ? 7.718 -10.504 -10.430 1.00 81.62 98 THR A N 1
ATOM 774 C CA . THR A 1 98 ? 8.931 -11.325 -10.544 1.00 81.62 98 THR A CA 1
ATOM 775 C C . THR A 1 98 ? 8.886 -12.503 -9.563 1.00 81.62 98 THR A C 1
ATOM 777 O O . THR A 1 98 ? 8.433 -12.357 -8.428 1.00 81.62 98 THR A O 1
ATOM 780 N N . SER A 1 99 ? 9.410 -13.670 -9.953 1.00 83.75 99 SER A N 1
ATOM 781 C CA . SER A 1 99 ? 9.500 -14.860 -9.084 1.00 83.75 99 SER A CA 1
ATOM 782 C C . SER A 1 99 ? 10.151 -14.565 -7.727 1.00 83.75 99 SER A C 1
ATOM 784 O O . SER A 1 99 ? 9.609 -14.945 -6.695 1.00 83.75 99 SER A O 1
ATOM 786 N N . ALA A 1 100 ? 11.245 -13.800 -7.713 1.00 86.12 100 ALA A N 1
ATOM 787 C CA . ALA A 1 100 ? 11.933 -13.395 -6.487 1.00 86.12 100 ALA A CA 1
ATOM 788 C C . ALA A 1 100 ? 11.074 -12.516 -5.555 1.00 86.12 100 ALA A C 1
ATOM 790 O O . ALA A 1 100 ? 11.236 -12.577 -4.336 1.00 86.12 100 ALA A O 1
ATOM 791 N N . ARG A 1 101 ? 10.177 -11.686 -6.114 1.00 87.69 101 ARG A N 1
ATOM 792 C CA . ARG A 1 101 ? 9.223 -10.872 -5.339 1.00 87.69 101 ARG A CA 1
ATOM 793 C C . ARG A 1 101 ? 8.166 -11.762 -4.705 1.00 87.69 101 ARG A C 1
ATOM 795 O O . ARG A 1 101 ? 8.057 -11.766 -3.489 1.00 87.69 101 ARG A O 1
ATOM 802 N N . LYS A 1 102 ? 7.535 -12.624 -5.507 1.00 90.62 102 LYS A N 1
ATOM 803 C CA . LYS A 1 102 ? 6.561 -13.618 -5.031 1.00 90.62 102 LYS A CA 1
ATOM 804 C C . LYS A 1 102 ? 7.123 -14.485 -3.907 1.00 90.62 102 LYS A C 1
ATOM 806 O O . LYS A 1 102 ? 6.467 -14.693 -2.895 1.00 90.62 102 LYS A O 1
ATOM 811 N N . GLU A 1 103 ? 8.352 -14.969 -4.060 1.00 93.44 103 GLU A N 1
ATOM 812 C CA . GLU A 1 103 ? 8.995 -15.798 -3.041 1.00 93.44 103 GLU A CA 1
ATOM 813 C C . GLU A 1 103 ? 9.283 -15.015 -1.750 1.00 93.44 103 GLU A C 1
ATOM 815 O O . GLU A 1 103 ? 9.126 -15.544 -0.650 1.00 93.44 103 GLU A O 1
ATOM 820 N N . ARG A 1 104 ? 9.675 -13.739 -1.863 1.00 95.00 104 ARG A N 1
ATOM 821 C CA . ARG A 1 104 ? 9.856 -12.862 -0.701 1.00 95.00 104 ARG A CA 1
ATOM 822 C C . ARG A 1 104 ? 8.536 -12.625 0.024 1.00 95.00 104 ARG A C 1
ATOM 824 O O . ARG A 1 104 ? 8.500 -12.821 1.233 1.00 95.00 104 ARG A O 1
ATOM 831 N N . ASP A 1 105 ? 7.480 -12.293 -0.708 1.00 95.31 105 ASP A N 1
ATOM 832 C CA . ASP A 1 105 ? 6.159 -12.020 -0.140 1.00 95.31 105 ASP A CA 1
ATOM 833 C C . ASP A 1 105 ? 5.611 -13.250 0.593 1.00 95.31 105 ASP A C 1
ATOM 835 O O . ASP A 1 105 ? 5.095 -13.136 1.704 1.00 95.31 105 ASP A O 1
ATOM 839 N N . VAL A 1 106 ? 5.801 -14.449 0.029 1.00 96.38 106 VAL A N 1
ATOM 840 C CA . VAL A 1 106 ? 5.449 -15.712 0.695 1.00 96.38 106 VAL A CA 1
ATOM 841 C C . VAL A 1 106 ? 6.243 -15.887 1.990 1.00 96.38 106 VAL A C 1
ATOM 843 O O . VAL A 1 106 ? 5.653 -16.174 3.030 1.00 96.38 106 VAL A O 1
ATOM 846 N N . ARG A 1 107 ? 7.569 -15.689 1.970 1.00 96.88 107 ARG A N 1
ATOM 847 C CA . ARG A 1 107 ? 8.392 -15.795 3.190 1.00 96.88 107 ARG A CA 1
ATOM 848 C C . ARG A 1 107 ? 7.978 -14.790 4.261 1.00 96.88 107 ARG A C 1
ATOM 850 O O . ARG A 1 107 ? 7.937 -15.148 5.434 1.00 96.88 107 ARG A O 1
ATOM 857 N N . ASP A 1 108 ? 7.686 -13.552 3.882 1.00 96.50 108 ASP A N 1
ATOM 858 C CA . ASP A 1 108 ? 7.293 -12.506 4.827 1.00 96.50 108 ASP A CA 1
ATOM 859 C C . ASP A 1 108 ? 5.883 -12.750 5.384 1.00 96.50 108 ASP A C 1
ATOM 861 O O . ASP A 1 108 ? 5.665 -12.582 6.585 1.00 96.50 108 ASP A O 1
ATOM 865 N N . THR A 1 109 ? 4.971 -13.279 4.564 1.00 97.06 109 THR A N 1
ATOM 866 C CA . THR A 1 109 ? 3.659 -13.765 5.019 1.00 97.06 109 THR A CA 1
ATOM 867 C C . THR A 1 109 ? 3.826 -14.843 6.089 1.00 97.06 109 THR A C 1
ATOM 869 O O . THR A 1 109 ? 3.209 -14.758 7.148 1.00 97.06 109 THR A O 1
ATOM 872 N N . TRP A 1 110 ? 4.707 -15.825 5.871 1.00 97.44 110 TRP A N 1
ATOM 873 C CA . TRP A 1 110 ? 4.959 -16.879 6.859 1.00 97.44 110 TRP A CA 1
ATOM 874 C C . TRP A 1 110 ? 5.551 -16.359 8.167 1.00 97.44 110 TRP A C 1
ATOM 876 O O . TRP A 1 110 ? 5.186 -16.858 9.229 1.00 97.44 110 TRP A O 1
ATOM 886 N N . LYS A 1 111 ? 6.416 -15.338 8.127 1.00 96.38 111 LYS A N 1
ATOM 887 C CA . LYS A 1 111 ? 6.916 -14.693 9.354 1.00 96.38 111 LYS A CA 1
ATOM 888 C C . LYS A 1 111 ? 5.787 -14.045 10.146 1.00 96.38 111 LYS A C 1
ATOM 890 O O . LYS A 1 111 ? 5.745 -14.188 11.363 1.00 96.38 111 LYS A O 1
ATOM 895 N N . LEU A 1 112 ? 4.881 -13.348 9.461 1.00 94.81 112 LEU A N 1
ATOM 896 C CA . LEU A 1 112 ? 3.736 -12.705 10.097 1.00 94.81 112 LEU A CA 1
ATOM 897 C C . LEU A 1 112 ? 2.779 -13.744 10.692 1.00 94.81 112 LEU A C 1
ATOM 899 O O . LEU A 1 112 ? 2.350 -13.591 11.830 1.00 94.81 112 LEU A O 1
ATOM 903 N N . VAL A 1 113 ? 2.516 -14.837 9.971 1.00 95.38 113 VAL A N 1
ATOM 904 C CA . VAL A 1 113 ? 1.714 -15.958 10.482 1.00 95.38 113 VAL A CA 1
ATOM 905 C C . VAL A 1 113 ? 2.364 -16.581 11.719 1.00 95.38 113 VAL A C 1
ATOM 907 O O . VAL A 1 113 ? 1.691 -16.740 12.730 1.00 95.38 113 VAL A O 1
ATOM 910 N N . ALA A 1 114 ? 3.666 -16.880 11.683 1.00 95.38 114 ALA A N 1
ATOM 911 C CA . ALA A 1 114 ? 4.381 -17.449 12.828 1.00 95.38 114 ALA A CA 1
ATOM 912 C C . ALA A 1 114 ? 4.368 -16.514 14.052 1.00 95.38 114 ALA A C 1
ATOM 914 O O . ALA A 1 114 ? 4.208 -16.970 15.187 1.00 95.38 114 ALA A O 1
ATOM 915 N N . PHE A 1 115 ? 4.493 -15.202 13.825 1.00 94.19 115 PHE A N 1
ATOM 916 C CA . PHE A 1 115 ? 4.369 -14.194 14.873 1.00 94.19 115 PHE A CA 1
ATOM 917 C C . PHE A 1 115 ? 2.972 -14.209 15.505 1.00 94.19 115 PHE A C 1
ATOM 919 O O . PHE A 1 115 ? 2.868 -14.334 16.721 1.00 94.19 115 PHE A O 1
ATOM 926 N N . LEU A 1 116 ? 1.909 -14.156 14.696 1.00 92.25 116 LEU A N 1
ATOM 927 C CA . LEU A 1 116 ? 0.524 -14.143 15.187 1.00 92.25 116 LEU A CA 1
ATOM 928 C C . LEU A 1 116 ? 0.094 -15.470 15.828 1.00 92.25 116 LEU A C 1
ATOM 930 O O . LEU A 1 116 ? -0.728 -15.465 16.732 1.00 92.25 116 LEU A O 1
ATOM 934 N N . GLN A 1 117 ? 0.657 -16.605 15.404 1.00 90.44 117 GLN A N 1
ATOM 935 C CA . GLN A 1 117 ? 0.432 -17.894 16.070 1.00 90.44 117 GLN A CA 1
ATOM 936 C C . GLN A 1 117 ? 1.031 -17.939 17.479 1.00 90.44 117 GLN A C 1
ATOM 938 O O . GLN A 1 117 ? 0.511 -18.631 18.347 1.00 90.44 117 GLN A O 1
ATOM 943 N N . THR A 1 118 ? 2.141 -17.231 17.694 1.00 90.56 118 THR A N 1
ATOM 944 C CA . THR A 1 118 ? 2.806 -17.156 19.003 1.00 90.56 118 THR A CA 1
ATOM 945 C C . THR A 1 118 ? 2.158 -16.097 19.893 1.00 90.56 118 THR A C 1
ATOM 947 O O . THR A 1 118 ? 2.007 -16.301 21.095 1.00 90.56 118 THR A O 1
ATOM 950 N N . TYR A 1 119 ? 1.779 -14.968 19.295 1.00 83.88 119 TYR A N 1
ATOM 951 C CA . TYR A 1 119 ? 1.184 -13.814 19.956 1.00 83.88 119 TYR A CA 1
ATOM 952 C C . TYR A 1 119 ? -0.170 -13.527 19.320 1.00 83.88 119 TYR A C 1
ATOM 954 O O . TYR A 1 119 ? -0.283 -12.641 18.472 1.00 83.88 119 TYR A O 1
ATOM 962 N N . ASP A 1 120 ? -1.177 -14.307 19.705 1.00 82.81 120 ASP A N 1
ATOM 963 C CA . ASP A 1 120 ? -2.543 -14.100 19.237 1.00 82.81 120 ASP A CA 1
ATOM 964 C C . ASP A 1 120 ? -3.110 -12.815 19.867 1.00 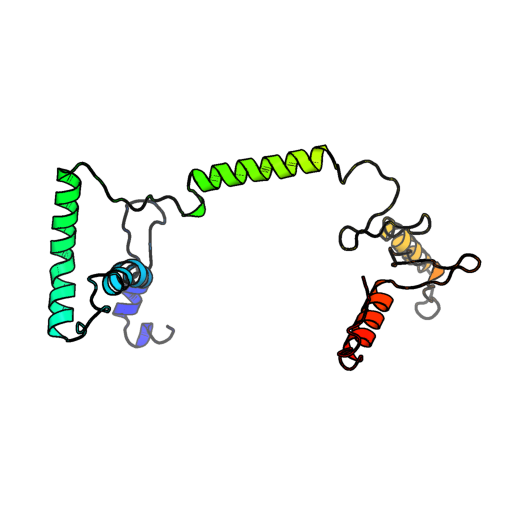82.81 120 ASP A C 1
ATOM 966 O O . ASP A 1 120 ? -3.297 -12.761 21.084 1.00 82.81 120 ASP A O 1
ATOM 970 N N . PRO A 1 121 ? -3.382 -11.759 19.077 1.00 74.06 121 PRO A N 1
ATOM 971 C CA . PRO A 1 121 ? -3.938 -10.518 19.606 1.00 74.06 121 PRO A CA 1
ATOM 972 C C . PRO A 1 121 ? -5.430 -10.637 19.961 1.00 74.06 121 PRO A C 1
ATOM 974 O O . PRO A 1 121 ? -6.001 -9.673 20.469 1.00 74.06 121 PRO A O 1
ATOM 977 N N . PHE A 1 122 ? -6.067 -11.778 19.678 1.00 77.62 122 PHE A N 1
ATOM 978 C CA . PHE A 1 122 ? -7.489 -12.037 19.903 1.00 77.62 122 PHE A CA 1
ATOM 979 C C . PHE A 1 122 ? -7.757 -13.150 20.917 1.00 77.62 122 PHE A C 1
ATOM 981 O O . PHE A 1 122 ? -8.892 -13.624 21.005 1.00 77.62 122 PHE A O 1
ATOM 988 N N . THR A 1 123 ? -6.762 -13.553 21.713 1.00 80.19 123 THR A N 1
ATOM 989 C CA . THR A 1 123 ? -7.037 -14.370 22.902 1.00 80.19 123 THR A CA 1
ATOM 990 C C . THR A 1 123 ? -8.126 -13.715 23.743 1.00 80.19 123 THR A C 1
ATOM 992 O O . THR A 1 123 ? -8.104 -12.499 23.934 1.00 80.19 123 THR A O 1
ATOM 995 N N . GLU A 1 124 ? -9.074 -14.519 24.232 1.00 77.31 124 GLU A N 1
ATOM 996 C CA . GLU A 1 124 ? -10.189 -14.033 25.045 1.00 77.31 124 GLU A CA 1
ATOM 997 C C . GLU A 1 124 ? -9.665 -13.326 26.301 1.00 77.31 124 GLU A C 1
ATOM 999 O O . GLU A 1 124 ? -9.280 -13.956 27.286 1.00 77.31 124 GLU A O 1
ATOM 1004 N N . ASP A 1 125 ? -9.659 -11.997 26.254 1.00 77.56 125 ASP A N 1
ATOM 1005 C CA . ASP A 1 125 ? -9.367 -11.134 27.385 1.00 77.56 125 ASP A CA 1
ATOM 1006 C C . ASP A 1 125 ? -10.636 -10.333 27.716 1.00 77.56 125 ASP A C 1
ATOM 1008 O O . ASP A 1 125 ? -11.160 -9.621 26.854 1.00 77.56 125 ASP A O 1
ATOM 1012 N N . PRO A 1 126 ? -11.169 -10.434 28.947 1.00 78.69 126 PRO A N 1
ATOM 1013 C CA . PRO A 1 126 ? -12.331 -9.653 29.361 1.00 78.69 126 PRO A CA 1
ATOM 1014 C C . PRO A 1 126 ? -12.051 -8.143 29.468 1.00 78.69 126 PRO A C 1
ATOM 1016 O O . PRO A 1 126 ? -12.980 -7.376 29.729 1.00 78.69 126 PRO A O 1
ATOM 1019 N N . SER A 1 127 ? -10.799 -7.699 29.331 1.00 81.38 127 SER A N 1
ATOM 1020 C CA . SER A 1 127 ? -10.415 -6.290 29.386 1.00 81.38 127 SER A CA 1
ATOM 1021 C C . SER A 1 127 ? -10.446 -5.603 28.014 1.00 81.38 127 SER A C 1
ATOM 1023 O O . SER A 1 127 ? -10.149 -6.175 26.965 1.00 81.38 127 SER A O 1
ATOM 1025 N N . ILE A 1 128 ? -10.848 -4.330 28.019 1.00 84.50 128 ILE A N 1
ATOM 1026 C CA . ILE A 1 128 ? -11.008 -3.533 26.799 1.00 84.50 128 ILE A CA 1
ATOM 1027 C C . ILE A 1 128 ? -9.661 -2.906 26.442 1.00 84.50 128 ILE A C 1
ATOM 1029 O O . ILE A 1 128 ? -9.098 -2.172 27.248 1.00 84.50 128 ILE A O 1
ATOM 1033 N N . HIS A 1 129 ? -9.181 -3.128 25.221 1.00 81.69 129 HIS A N 1
ATOM 1034 C CA . HIS A 1 129 ? -7.908 -2.592 24.738 1.00 81.69 129 HIS A CA 1
ATOM 1035 C C . HIS A 1 129 ? -8.103 -1.556 23.633 1.00 81.69 129 HIS A C 1
ATOM 1037 O O . HIS A 1 129 ? -8.898 -1.743 22.711 1.00 81.69 129 HIS A O 1
ATOM 1043 N N . SER A 1 130 ? -7.334 -0.470 23.687 1.00 81.25 130 SER A N 1
ATOM 1044 C CA . SER A 1 130 ? -7.210 0.466 22.569 1.00 81.25 130 SER A CA 1
ATOM 1045 C C . SER A 1 130 ? -6.188 -0.048 21.555 1.00 81.25 130 SER A C 1
ATOM 1047 O O . SER A 1 130 ? -5.003 -0.134 21.867 1.00 81.25 130 SER A O 1
ATOM 1049 N N . ILE A 1 131 ? -6.610 -0.323 20.318 1.00 78.44 131 ILE A N 1
ATOM 1050 C CA . ILE A 1 131 ? -5.701 -0.755 19.237 1.00 78.44 131 ILE A CA 1
ATOM 1051 C C . ILE A 1 131 ? -4.726 0.368 18.845 1.00 78.44 131 ILE A C 1
ATOM 1053 O O . ILE A 1 131 ? -3.579 0.108 18.496 1.00 78.44 131 ILE A O 1
ATOM 1057 N N . SER A 1 132 ? -5.167 1.628 18.907 1.00 75.12 132 SER A N 1
ATOM 1058 C CA . SER A 1 132 ? -4.360 2.773 18.473 1.00 75.12 132 SER A CA 1
ATOM 1059 C C . SER A 1 132 ? -3.325 3.216 19.506 1.00 75.12 132 SER A C 1
ATOM 1061 O O . SER A 1 132 ? -2.261 3.694 19.125 1.00 75.12 132 SER A O 1
ATOM 1063 N N . SER A 1 133 ? -3.629 3.078 20.800 1.00 75.25 133 SER A N 1
ATOM 1064 C CA . SER A 1 133 ? -2.756 3.541 21.888 1.00 75.25 133 SER A CA 1
ATOM 1065 C C . SER A 1 133 ? -2.166 2.420 22.742 1.00 75.25 133 SER A C 1
ATOM 1067 O O . SER A 1 133 ? -1.318 2.697 23.585 1.00 75.25 133 SER A O 1
ATOM 1069 N N . GLY A 1 134 ? -2.606 1.172 22.563 1.00 75.69 134 GLY A N 1
ATOM 1070 C CA . GLY A 1 134 ? -2.183 0.029 23.379 1.00 75.69 134 GLY A CA 1
ATOM 1071 C C . GLY A 1 134 ? -2.648 0.088 24.839 1.00 75.69 134 GLY A C 1
ATOM 1072 O O . GLY A 1 134 ? -2.192 -0.705 25.654 1.00 75.69 134 GLY A O 1
ATOM 1073 N N . VAL A 1 135 ? -3.524 1.035 25.198 1.00 77.19 135 VAL A N 1
ATOM 1074 C CA . VAL A 1 135 ? -3.998 1.220 26.577 1.00 77.19 135 VAL A CA 1
ATOM 1075 C C . VAL A 1 135 ? -5.059 0.174 26.913 1.00 77.19 135 VAL A C 1
ATOM 1077 O O . VAL A 1 135 ? -6.083 0.091 26.230 1.00 77.19 135 VAL A O 1
ATOM 1080 N N . THR A 1 136 ? -4.835 -0.571 27.994 1.00 82.06 136 THR A N 1
ATOM 1081 C CA . THR A 1 136 ? -5.829 -1.456 28.613 1.00 82.06 136 THR A CA 1
ATOM 1082 C C . THR A 1 136 ? -6.737 -0.658 29.545 1.00 82.06 136 THR A C 1
ATOM 1084 O O . THR A 1 136 ? -6.276 0.139 30.363 1.00 82.06 136 THR A O 1
ATOM 1087 N N . GLY A 1 137 ? -8.043 -0.856 29.414 1.00 80.00 137 GLY A N 1
ATOM 1088 C CA . GLY A 1 137 ? -9.060 -0.199 30.218 1.00 80.00 137 GLY A CA 1
ATOM 1089 C C . GLY A 1 137 ? -9.240 -0.839 31.583 1.00 80.00 137 GLY A C 1
ATOM 1090 O O . GLY A 1 137 ? -9.299 -2.059 31.720 1.00 80.00 137 GLY A O 1
ATOM 1091 N N . ASP A 1 138 ? -9.413 0.010 32.592 1.00 80.62 138 ASP A N 1
ATOM 1092 C CA . ASP A 1 138 ? -9.840 -0.412 33.922 1.00 80.62 138 ASP A CA 1
ATOM 1093 C C . ASP A 1 138 ? -11.226 -1.067 33.897 1.00 80.62 138 ASP A C 1
ATOM 1095 O O . ASP A 1 138 ? -12.063 -0.775 33.045 1.00 80.62 138 ASP A O 1
ATOM 1099 N N . LYS A 1 139 ? -11.551 -1.825 34.953 1.00 81.06 139 LYS A N 1
ATOM 1100 C CA . LYS A 1 139 ? -12.886 -2.423 35.175 1.00 81.06 139 LYS A CA 1
ATOM 1101 C C . LYS A 1 139 ? -14.054 -1.419 35.168 1.00 81.06 139 LYS A C 1
ATOM 1103 O O . LYS A 1 139 ? -15.209 -1.828 35.141 1.00 81.06 139 LYS A O 1
ATOM 1108 N N . LYS A 1 140 ? -13.769 -0.115 35.272 1.00 83.00 140 LYS A N 1
ATOM 1109 C CA . LYS A 1 140 ? -14.761 0.973 35.222 1.00 83.00 140 LYS A CA 1
ATOM 1110 C C . LYS A 1 140 ? -15.072 1.428 33.794 1.00 83.00 140 LYS A C 1
ATOM 1112 O O . LYS A 1 140 ? -16.090 2.081 33.591 1.00 83.00 140 LYS A O 1
ATOM 1117 N N . VAL A 1 141 ? -14.197 1.137 32.834 1.00 86.88 141 VAL A N 1
ATOM 1118 C CA . VAL A 1 141 ? -14.391 1.484 31.425 1.00 86.88 141 VAL A CA 1
ATOM 1119 C C . VAL A 1 141 ? -15.533 0.636 30.876 1.00 86.88 141 VAL A C 1
ATOM 1121 O O . VAL A 1 141 ? -15.553 -0.578 31.051 1.00 86.88 141 VAL A O 1
ATOM 1124 N N . ASN A 1 142 ? -16.496 1.285 30.230 1.00 89.69 142 ASN A N 1
ATOM 1125 C CA . ASN A 1 142 ? -17.677 0.636 29.653 1.00 89.69 142 ASN A CA 1
ATOM 1126 C C . ASN A 1 142 ? -17.997 1.184 28.252 1.00 89.69 142 ASN A C 1
ATOM 1128 O O . ASN A 1 142 ? -19.155 1.242 27.834 1.00 89.69 142 ASN A O 1
ATOM 1132 N N . VAL A 1 143 ? -16.960 1.641 27.542 1.00 88.44 143 VAL A N 1
ATOM 1133 C CA . VAL A 1 143 ? -17.070 2.230 26.200 1.00 88.44 143 VAL A CA 1
ATOM 1134 C C . VAL A 1 143 ? -17.599 1.236 25.159 1.00 88.44 143 VAL A C 1
ATOM 1136 O O . VAL A 1 143 ? -18.282 1.638 24.223 1.00 88.44 143 VAL A O 1
ATOM 1139 N N . ASP A 1 144 ? -17.364 -0.059 25.362 1.00 89.06 144 ASP A N 1
ATOM 1140 C CA . ASP A 1 144 ? -17.941 -1.170 24.594 1.00 89.06 144 ASP A CA 1
ATOM 1141 C C . ASP A 1 144 ? -19.481 -1.166 24.618 1.00 89.06 144 ASP A C 1
ATOM 1143 O O . ASP A 1 144 ? -20.131 -1.553 23.649 1.00 89.06 144 ASP A O 1
ATOM 1147 N N . LYS A 1 145 ? -20.077 -0.657 25.702 1.00 90.75 145 LYS A N 1
ATOM 1148 C CA . LYS A 1 145 ? -21.530 -0.581 25.925 1.00 90.75 145 LYS A CA 1
ATOM 1149 C C . LYS A 1 145 ? -22.124 0.785 25.599 1.00 90.75 145 LYS A C 1
ATOM 1151 O O . LYS A 1 145 ? -23.281 1.039 25.951 1.00 90.75 145 LYS A O 1
ATOM 1156 N N . ALA A 1 146 ? -21.382 1.659 24.915 1.00 92.50 146 ALA A N 1
ATOM 1157 C CA . ALA A 1 146 ? -21.796 3.035 24.644 1.00 92.50 146 ALA A CA 1
ATOM 1158 C C . ALA A 1 146 ? -23.186 3.140 23.996 1.00 92.50 146 ALA A C 1
ATOM 1160 O O . ALA A 1 146 ? -23.951 4.027 24.370 1.00 92.50 146 ALA A O 1
ATOM 1161 N N . ASN A 1 147 ? -23.547 2.212 23.099 1.00 94.12 147 ASN A N 1
ATOM 1162 C CA . ASN A 1 147 ? -24.877 2.207 22.486 1.00 94.12 147 ASN A CA 1
ATOM 1163 C C . ASN A 1 147 ? -25.995 1.989 23.522 1.00 94.12 147 ASN A C 1
ATOM 1165 O O . ASN A 1 147 ? -26.899 2.807 23.637 1.00 94.12 147 ASN A O 1
ATOM 1169 N N . SER A 1 148 ? -25.887 0.943 24.348 1.00 94.62 148 SER A N 1
ATOM 1170 C CA . SER A 1 148 ? -26.891 0.629 25.380 1.00 94.62 148 SER A CA 1
ATOM 1171 C C . SER A 1 148 ? -27.034 1.735 26.439 1.00 94.62 148 SER A C 1
ATOM 1173 O O . SER A 1 148 ? -28.128 2.029 26.927 1.00 94.62 148 SER A O 1
ATOM 1175 N N . ILE A 1 149 ? -25.923 2.404 26.763 1.00 93.81 149 ILE A N 1
ATOM 1176 C CA . ILE A 1 149 ? -25.906 3.561 27.662 1.00 93.81 149 ILE A CA 1
ATOM 1177 C C . ILE A 1 149 ? -26.613 4.745 26.991 1.00 93.81 149 ILE A C 1
ATOM 1179 O O . ILE A 1 149 ? -27.445 5.397 27.619 1.00 93.81 149 ILE A O 1
ATOM 1183 N N . GLY A 1 150 ? -26.342 4.988 25.706 1.00 93.25 150 GLY A N 1
ATOM 1184 C CA . GLY A 1 150 ? -27.023 6.004 24.904 1.00 93.25 150 GLY A CA 1
ATOM 1185 C C . GLY A 1 150 ? -28.534 5.784 24.827 1.00 93.25 150 GLY A C 1
ATOM 1186 O O . GLY A 1 150 ? -29.297 6.719 25.060 1.00 93.25 150 GLY A O 1
ATOM 1187 N N . GLU A 1 151 ? -28.978 4.550 24.596 1.00 95.88 151 GLU A N 1
ATOM 1188 C CA . GLU A 1 151 ? -30.399 4.179 24.602 1.00 95.88 151 GLU A CA 1
ATOM 1189 C C . GLU A 1 151 ? -31.054 4.458 25.963 1.00 95.88 151 GLU A C 1
ATOM 1191 O O . GLU A 1 151 ? -32.145 5.026 26.023 1.00 95.88 151 GLU A O 1
ATOM 1196 N N . THR A 1 152 ? -30.362 4.149 27.064 1.00 94.31 152 THR A N 1
ATOM 1197 C CA . THR A 1 152 ? -30.837 4.440 28.429 1.00 94.31 152 THR A CA 1
ATOM 1198 C C . THR A 1 152 ? -30.964 5.948 28.674 1.00 94.31 152 THR A C 1
ATOM 1200 O O . THR A 1 152 ? -31.951 6.416 29.253 1.00 94.31 152 THR A O 1
ATOM 1203 N N . ILE A 1 153 ? -29.990 6.731 28.202 1.00 92.69 153 ILE A N 1
ATOM 1204 C CA . ILE A 1 153 ? -30.014 8.196 28.271 1.00 92.69 153 ILE A CA 1
ATOM 1205 C C . ILE A 1 153 ? -31.203 8.743 27.472 1.00 92.69 153 ILE A C 1
ATOM 1207 O O . ILE A 1 153 ? -31.960 9.553 28.007 1.00 92.69 153 ILE A O 1
ATOM 1211 N N . ILE A 1 154 ? -31.419 8.270 26.243 1.00 92.62 154 ILE A N 1
ATOM 1212 C CA . ILE A 1 154 ? -32.537 8.695 25.386 1.00 92.62 154 ILE A CA 1
ATOM 1213 C C . ILE A 1 154 ? -33.881 8.325 26.023 1.00 92.62 154 ILE A C 1
ATOM 1215 O O . ILE A 1 154 ? -34.775 9.167 26.101 1.00 92.62 154 ILE A O 1
ATOM 1219 N N . ALA A 1 155 ? -34.020 7.113 26.564 1.00 93.50 155 ALA A N 1
ATOM 1220 C CA . ALA A 1 155 ? -35.223 6.699 27.282 1.00 93.50 155 ALA A CA 1
ATOM 1221 C C . ALA A 1 155 ? -35.528 7.631 28.469 1.00 93.50 155 ALA A C 1
ATOM 1223 O O . ALA A 1 155 ? -36.684 7.970 28.718 1.00 93.50 155 ALA A O 1
ATOM 1224 N N . SER A 1 156 ? -34.495 8.126 29.160 1.00 90.56 156 SER A N 1
ATOM 1225 C CA . SER A 1 156 ? -34.651 9.062 30.281 1.00 90.56 156 SER A CA 1
ATOM 1226 C C . SER A 1 156 ? -35.124 10.471 29.883 1.00 90.56 156 SER A C 1
ATOM 1228 O O . SER A 1 156 ? -35.464 11.262 30.773 1.00 90.56 156 SER A O 1
ATOM 1230 N N . MET A 1 157 ? -35.134 10.792 28.584 1.00 91.25 157 MET A N 1
ATOM 1231 C CA . MET A 1 157 ? -35.646 12.052 28.030 1.00 91.25 157 MET A CA 1
ATOM 1232 C C . MET A 1 157 ? -37.140 11.994 27.718 1.00 91.25 157 MET A C 1
ATOM 1234 O O . MET A 1 157 ? -37.783 13.040 27.627 1.00 91.25 157 MET A O 1
ATOM 1238 N N . VAL A 1 158 ? -37.702 10.794 27.544 1.00 91.25 158 VAL A N 1
ATOM 1239 C CA . VAL A 1 158 ? -39.106 10.626 27.159 1.00 91.25 158 VAL A CA 1
ATOM 1240 C C . VAL A 1 158 ? -40.008 11.252 28.225 1.00 91.25 158 VAL A C 1
ATOM 1242 O O . VAL A 1 158 ? -39.930 10.914 29.405 1.00 91.25 158 VAL A O 1
ATOM 1245 N N . GLY A 1 159 ? -40.860 12.191 27.803 1.00 88.31 159 GLY A N 1
ATOM 1246 C CA . GLY A 1 159 ? -41.817 12.880 28.674 1.00 88.31 159 GLY A CA 1
ATOM 1247 C C . GLY A 1 159 ? -41.271 14.090 29.439 1.00 88.31 159 GLY A C 1
ATOM 1248 O O . GLY A 1 159 ? -42.022 14.684 30.209 1.00 88.31 159 GLY A O 1
ATOM 1249 N N . LYS A 1 160 ? -40.008 14.489 29.236 1.00 89.38 160 LYS A N 1
ATOM 1250 C CA . LYS A 1 160 ? -39.437 15.709 29.833 1.00 89.38 160 LYS A CA 1
ATOM 1251 C C . LYS A 1 160 ? -39.408 16.862 28.839 1.00 89.38 160 LYS A C 1
ATOM 1253 O O . LYS A 1 160 ? -39.211 16.655 27.642 1.00 89.38 160 LYS A O 1
ATOM 1258 N N . ASN A 1 161 ? -39.572 18.086 29.337 1.00 89.06 161 ASN A N 1
ATOM 1259 C CA . ASN A 1 161 ? -39.401 19.273 28.510 1.00 89.06 161 ASN A CA 1
ATOM 1260 C C . ASN A 1 161 ? -37.916 19.457 28.144 1.00 89.06 161 ASN A C 1
ATOM 1262 O O . ASN A 1 161 ? -37.030 19.229 28.970 1.00 89.06 161 ASN A O 1
ATOM 1266 N N . VAL A 1 162 ? -37.643 19.903 26.914 1.00 84.19 162 VAL A N 1
ATOM 1267 C CA . VAL A 1 162 ? -36.278 20.102 26.391 1.00 84.19 162 VAL A CA 1
ATOM 1268 C C . VAL A 1 162 ? -35.463 21.068 27.259 1.00 84.19 162 VAL A C 1
ATOM 1270 O O . VAL A 1 162 ? -34.256 20.898 27.389 1.00 84.19 162 VAL A O 1
ATOM 1273 N N . HIS A 1 163 ? -36.109 22.048 27.896 1.00 87.00 163 HIS A N 1
ATOM 1274 C CA . HIS A 1 163 ? -35.435 23.025 28.755 1.00 87.00 163 HIS A CA 1
ATOM 1275 C C . HIS A 1 163 ? -35.139 22.515 30.174 1.00 87.00 163 HIS A C 1
ATOM 1277 O O . HIS A 1 163 ? -34.354 23.132 30.890 1.00 87.00 163 HIS A O 1
ATOM 1283 N N . GLU A 1 164 ? -35.748 21.403 30.589 1.00 87.31 164 GLU A N 1
ATOM 1284 C CA . GLU A 1 164 ? -35.616 20.852 31.945 1.00 87.31 164 GLU A CA 1
ATOM 1285 C C . GLU A 1 164 ? -34.600 19.707 32.021 1.00 87.31 164 GLU A C 1
ATOM 1287 O O . GLU A 1 164 ? -34.067 19.405 33.093 1.00 87.31 164 GLU A O 1
ATOM 1292 N N . TYR A 1 165 ? -34.331 19.038 30.897 1.00 87.94 165 TYR A N 1
ATOM 1293 C CA . TYR A 1 165 ? -33.403 17.917 30.865 1.00 87.94 165 TYR A CA 1
ATOM 1294 C C . TYR A 1 165 ? -31.956 18.383 30.679 1.00 87.94 165 TYR A C 1
ATOM 1296 O O . TYR A 1 165 ? -31.577 18.892 29.627 1.00 87.94 165 TYR A O 1
ATOM 1304 N N . THR A 1 166 ? -31.119 18.107 31.678 1.00 88.94 166 THR A N 1
ATOM 1305 C CA . THR A 1 166 ? -29.677 18.374 31.624 1.00 88.94 166 THR A CA 1
ATOM 1306 C C . THR A 1 166 ? -28.890 17.072 31.648 1.00 88.94 166 THR A C 1
ATOM 1308 O O . THR A 1 166 ? -29.024 16.266 32.574 1.00 88.94 166 THR A O 1
ATOM 1311 N N . PHE A 1 167 ? -28.015 16.897 30.658 1.00 88.12 167 PHE A N 1
ATOM 1312 C CA . PHE A 1 167 ? -27.080 15.779 30.594 1.00 88.12 167 PHE A CA 1
ATOM 1313 C C . PHE A 1 167 ? -26.099 15.801 31.766 1.00 88.12 167 PHE A C 1
ATOM 1315 O O . PHE A 1 167 ? -25.528 16.841 32.102 1.00 88.12 167 PHE A O 1
ATOM 1322 N N . LYS A 1 168 ? -25.852 14.635 32.367 1.00 88.62 168 LYS A N 1
ATOM 1323 C CA . LYS A 1 168 ? -24.898 14.492 33.470 1.00 88.62 168 LYS A CA 1
ATOM 1324 C C . LYS A 1 168 ? -23.726 13.634 33.024 1.00 88.62 168 LYS A C 1
ATOM 1326 O O . LYS A 1 168 ? -23.912 12.540 32.506 1.00 88.62 168 LYS A O 1
ATOM 1331 N N . ARG A 1 169 ? -22.504 14.088 33.318 1.00 84.62 169 ARG A N 1
ATOM 1332 C CA . ARG A 1 169 ? -21.271 13.340 33.001 1.00 84.62 169 ARG A CA 1
ATOM 1333 C C . ARG A 1 169 ? -21.224 11.946 33.628 1.00 84.62 169 ARG A C 1
ATOM 1335 O O . ARG A 1 169 ? -20.650 11.046 33.039 1.00 84.62 169 ARG A O 1
ATOM 1342 N N . LYS A 1 170 ? -21.841 11.759 34.798 1.00 85.75 170 LYS A N 1
ATOM 1343 C CA . LYS A 1 170 ? -21.909 10.455 35.477 1.00 85.75 170 LYS A CA 1
ATOM 1344 C C . LYS A 1 170 ? -22.735 9.402 34.726 1.00 85.75 170 LYS A C 1
ATOM 1346 O O . LYS A 1 170 ? -22.557 8.221 34.989 1.00 85.75 170 LYS A O 1
ATOM 1351 N N . ASP A 1 171 ? -23.638 9.840 33.847 1.00 88.62 171 ASP A N 1
ATOM 1352 C CA . ASP A 1 171 ? -24.527 8.958 33.089 1.00 88.62 171 ASP A CA 1
ATOM 1353 C C . ASP A 1 171 ? -23.907 8.605 31.717 1.00 88.62 171 ASP A C 1
ATOM 1355 O O . ASP A 1 171 ? -24.388 7.707 31.036 1.00 88.62 171 ASP A O 1
ATOM 1359 N N . GLN A 1 172 ? -22.822 9.286 31.315 1.00 89.56 172 GLN A N 1
ATOM 1360 C CA . GLN A 1 172 ? -22.092 9.030 30.072 1.00 89.56 172 GLN A CA 1
ATOM 1361 C C . GLN A 1 172 ? -21.234 7.758 30.176 1.00 89.56 172 GLN A C 1
ATOM 1363 O O . GLN A 1 172 ? -20.715 7.423 31.240 1.00 89.56 172 GLN A O 1
ATOM 1368 N N . ALA A 1 173 ? -21.028 7.083 29.041 1.00 89.38 173 ALA A N 1
ATOM 1369 C CA . ALA A 1 173 ? -20.054 6.002 28.937 1.00 89.38 173 ALA A CA 1
ATOM 1370 C C . ALA A 1 173 ? -18.638 6.482 29.312 1.00 89.38 173 ALA A C 1
ATOM 1372 O O . ALA A 1 173 ? -18.165 7.529 28.862 1.00 89.38 173 ALA A O 1
ATOM 1373 N N . ILE A 1 174 ? -17.960 5.687 30.131 1.00 87.00 174 ILE A N 1
ATOM 1374 C CA . ILE A 1 174 ? -16.592 5.885 30.591 1.00 87.00 174 ILE A CA 1
ATOM 1375 C C . ILE A 1 174 ? -15.661 5.372 29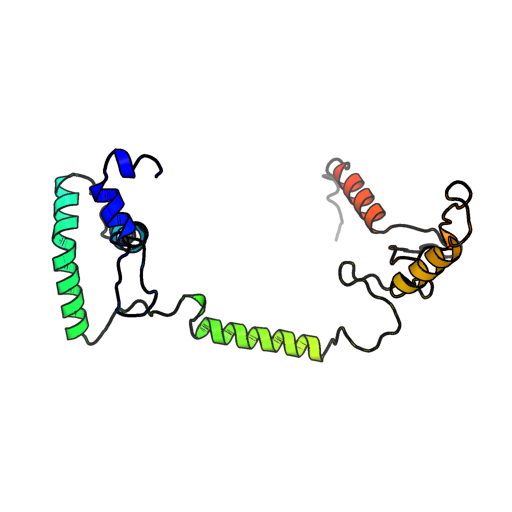.496 1.00 87.00 174 ILE A C 1
ATOM 1377 O O . ILE A 1 174 ? -15.612 4.175 29.206 1.00 87.00 174 ILE A O 1
ATOM 1381 N N . THR A 1 175 ? -14.934 6.299 28.882 1.00 86.38 175 THR A N 1
ATOM 1382 C CA . THR A 1 175 ? -13.993 6.020 27.797 1.00 86.38 175 THR A CA 1
ATOM 1383 C C . THR A 1 175 ? -12.685 5.419 28.311 1.00 86.38 175 THR A C 1
ATOM 1385 O O . THR A 1 175 ? -12.353 5.512 29.496 1.00 86.38 175 THR A O 1
ATOM 1388 N N . LEU A 1 176 ? -11.912 4.834 27.390 1.00 79.50 176 LEU A N 1
ATOM 1389 C CA . LEU A 1 176 ? -10.490 4.536 27.574 1.00 79.50 176 LEU A CA 1
ATOM 1390 C C . LEU A 1 176 ? -9.708 5.856 27.658 1.00 79.50 176 LEU A C 1
ATOM 1392 O O . LEU A 1 176 ? -9.085 6.296 26.697 1.00 79.50 176 LEU A O 1
ATOM 1396 N N . GLY A 1 177 ? -9.821 6.550 28.787 1.00 66.00 177 GLY A N 1
ATOM 1397 C CA . GLY A 1 177 ? -8.943 7.668 29.109 1.00 66.00 177 GLY A CA 1
ATOM 1398 C C . GLY A 1 177 ? -7.600 7.123 29.576 1.00 66.00 177 GLY A C 1
ATOM 1399 O O . GLY A 1 177 ? -7.569 6.184 30.369 1.00 66.00 177 GLY A O 1
ATOM 1400 N N . SER A 1 178 ? -6.498 7.701 29.105 1.00 53.72 178 SER A N 1
ATOM 1401 C CA . SER A 1 178 ? -5.160 7.385 29.599 1.00 53.72 178 SER A CA 1
ATOM 1402 C C . SER A 1 178 ? -5.062 7.784 31.075 1.00 53.72 178 SER A C 1
ATOM 1404 O O . SER A 1 178 ? -4.764 8.929 31.399 1.00 53.72 178 SER A O 1
ATOM 1406 N N . LYS A 1 179 ? -5.390 6.866 31.985 1.00 56.44 179 LYS A N 1
ATOM 1407 C CA . LYS A 1 179 ? -5.313 7.087 33.430 1.00 56.44 179 LYS A CA 1
ATOM 1408 C C . LYS A 1 179 ? -4.068 6.394 33.944 1.00 56.44 179 LYS A C 1
ATOM 1410 O O . LYS A 1 179 ? -4.089 5.203 34.227 1.00 56.44 179 LYS A O 1
ATOM 1415 N N . VAL A 1 180 ? -2.974 7.139 34.062 1.00 50.28 180 VAL A N 1
ATOM 1416 C CA . VAL A 1 180 ? -1.842 6.684 34.869 1.00 50.28 180 VAL A CA 1
ATOM 1417 C C . VAL A 1 180 ? -2.024 7.261 36.265 1.00 50.28 180 VAL A C 1
ATOM 1419 O O . VAL A 1 180 ? -1.832 8.453 36.496 1.00 50.28 180 VAL A O 1
ATOM 1422 N N . SER A 1 181 ? -2.438 6.404 37.195 1.00 46.19 181 SER A N 1
ATOM 1423 C CA . SER A 1 181 ? -2.385 6.677 38.628 1.00 46.19 181 SER A CA 1
ATOM 1424 C C . SER A 1 181 ? -0.961 6.429 39.123 1.00 46.19 181 SER A C 1
ATOM 1426 O O . SER A 1 181 ? -0.528 5.284 39.235 1.00 46.19 181 SER A O 1
ATOM 1428 N N . LEU A 1 182 ? -0.235 7.507 39.418 1.00 48.72 182 LEU A N 1
ATOM 1429 C CA . LEU A 1 182 ? 1.067 7.463 40.085 1.00 48.72 182 LEU A CA 1
ATOM 1430 C C . LEU A 1 182 ? 0.997 8.259 41.389 1.00 48.72 182 LEU A C 1
ATOM 1432 O O . LEU A 1 182 ? 1.326 9.439 41.414 1.00 48.72 182 LEU A O 1
ATOM 1436 N N . SER A 1 183 ? 0.603 7.603 42.481 1.00 40.56 183 SER A N 1
ATOM 1437 C CA . SER A 1 183 ? 1.199 7.826 43.805 1.00 40.56 183 SER A CA 1
ATOM 1438 C C . SER A 1 183 ? 0.828 6.672 44.752 1.00 40.56 183 SER A C 1
ATOM 1440 O O . SER A 1 183 ? -0.143 5.956 44.507 1.00 40.56 183 SER A O 1
ATOM 1442 N N . LYS A 1 184 ? 1.628 6.458 45.806 1.00 49.91 184 LYS A N 1
ATOM 1443 C CA . LYS A 1 184 ? 1.428 5.380 46.792 1.00 49.91 184 LYS A CA 1
ATOM 1444 C C . LYS A 1 184 ? 0.200 5.579 47.692 1.00 49.91 184 LYS A C 1
ATOM 1446 O O . LYS A 1 184 ? -0.260 4.583 48.234 1.00 49.91 184 LYS A O 1
ATOM 1451 N N . ASP A 1 185 ? -0.336 6.800 47.800 1.00 51.59 185 ASP A N 1
ATOM 1452 C CA . ASP A 1 185 ? -1.387 7.128 48.779 1.00 51.59 185 ASP A CA 1
ATOM 1453 C C . ASP A 1 185 ? -2.576 7.940 48.212 1.00 51.59 185 ASP A C 1
ATOM 1455 O O . ASP A 1 185 ? -3.653 7.918 48.801 1.00 51.59 185 ASP A O 1
ATOM 1459 N N . GLU A 1 186 ? -2.461 8.582 47.040 1.00 49.25 186 GLU A N 1
ATOM 1460 C CA . GLU A 1 186 ? -3.576 9.290 46.381 1.00 49.25 186 GLU A CA 1
ATOM 1461 C C . GLU A 1 186 ? -3.623 9.054 44.860 1.00 49.25 186 GLU A C 1
ATOM 1463 O O . GLU A 1 186 ? -2.639 9.218 44.132 1.00 49.25 186 GLU A O 1
ATOM 1468 N N . ALA A 1 187 ? -4.799 8.687 44.348 1.00 54.78 187 ALA A N 1
ATOM 1469 C CA . ALA A 1 187 ? -5.020 8.485 42.920 1.00 54.78 187 ALA A CA 1
ATOM 1470 C C . ALA A 1 187 ? -5.113 9.838 42.193 1.00 54.78 187 ALA A C 1
ATOM 1472 O O . ALA A 1 187 ? -6.194 10.409 42.058 1.00 54.78 187 ALA A O 1
ATOM 1473 N N . VAL A 1 188 ? -3.977 10.346 41.714 1.00 58.78 188 VAL A N 1
ATOM 1474 C CA . VAL A 1 188 ? -3.928 11.541 40.863 1.00 58.78 188 VAL A CA 1
ATOM 1475 C C . VAL A 1 188 ? -4.116 11.134 39.401 1.00 58.78 188 VAL A C 1
ATOM 1477 O O . VAL A 1 188 ? -3.355 10.333 38.857 1.00 58.78 188 VAL A O 1
ATOM 1480 N N . GLU A 1 189 ? -5.153 11.679 38.768 1.00 60.97 189 GLU A N 1
ATOM 1481 C CA . GLU A 1 189 ? -5.478 11.450 37.360 1.00 60.97 189 GLU A CA 1
ATOM 1482 C C . GLU A 1 189 ? -4.504 12.230 36.467 1.00 60.97 189 GLU A C 1
ATOM 1484 O O . GLU A 1 189 ? -4.557 13.459 36.399 1.00 60.97 189 GLU A O 1
ATOM 1489 N N . THR A 1 190 ? -3.598 11.517 35.791 1.00 57.16 190 THR A N 1
ATOM 1490 C CA . THR A 1 190 ? -2.594 12.133 34.912 1.00 57.16 190 THR A CA 1
ATOM 1491 C C . THR A 1 190 ? -2.681 11.542 33.510 1.00 57.16 190 THR A C 1
ATOM 1493 O O . THR A 1 190 ? -2.588 10.325 33.352 1.00 57.16 190 THR A O 1
ATOM 1496 N N . ASP A 1 191 ? -2.830 12.405 32.500 1.00 65.56 191 ASP A N 1
ATOM 1497 C CA . ASP A 1 191 ? -2.772 12.029 31.084 1.00 65.56 191 ASP A CA 1
ATOM 1498 C C . ASP A 1 191 ? -1.298 11.910 30.628 1.00 65.56 191 ASP A C 1
ATOM 1500 O O . ASP A 1 191 ? -0.591 12.924 30.567 1.00 65.56 191 ASP A O 1
ATOM 1504 N N . PRO A 1 192 ? -0.803 10.703 30.294 1.00 68.06 192 PRO A N 1
ATOM 1505 C CA . PRO A 1 192 ? 0.559 10.468 29.819 1.00 68.06 192 PRO A CA 1
ATOM 1506 C C . PRO A 1 192 ? 0.881 11.200 28.521 1.00 68.06 192 PRO A C 1
ATOM 1508 O O . PRO A 1 192 ? 2.033 11.575 28.315 1.00 68.06 192 PRO A O 1
ATOM 1511 N N . GLN A 1 193 ? -0.102 11.423 27.646 1.00 71.44 193 GLN A N 1
ATOM 1512 C CA . GLN A 1 193 ? 0.128 12.111 26.380 1.00 71.44 193 GLN A CA 1
ATOM 1513 C C . GLN A 1 193 ? 0.345 13.604 26.617 1.00 71.44 193 GLN A C 1
ATOM 1515 O O . GLN A 1 193 ? 1.279 14.187 26.066 1.00 71.44 193 GLN A O 1
ATOM 1520 N N . LEU A 1 194 ? -0.438 14.203 27.515 1.00 78.12 194 LEU A N 1
ATOM 1521 C CA . LEU A 1 194 ? -0.201 15.560 27.999 1.00 78.12 194 LEU A CA 1
ATOM 1522 C C . LEU A 1 194 ? 1.139 15.678 28.739 1.00 78.12 194 LEU A C 1
ATOM 1524 O O . LEU A 1 194 ? 1.853 16.664 28.563 1.00 78.12 194 LEU A O 1
ATOM 1528 N N . LEU A 1 195 ? 1.505 14.683 29.552 1.00 78.56 195 LEU A N 1
ATOM 1529 C CA . LEU A 1 195 ? 2.802 14.645 30.232 1.00 78.56 195 LEU A CA 1
ATOM 1530 C C . LEU A 1 195 ? 3.957 14.590 29.222 1.00 78.56 195 LEU A C 1
ATOM 1532 O O . LEU A 1 195 ? 4.907 15.360 29.338 1.00 78.56 195 LEU A O 1
ATOM 1536 N N . PHE A 1 196 ? 3.854 13.726 28.212 1.00 79.31 196 PHE A N 1
ATOM 1537 C CA . PHE A 1 196 ? 4.831 13.605 27.134 1.00 79.31 196 PHE A CA 1
ATOM 1538 C C . PHE A 1 196 ? 4.949 14.906 26.339 1.00 79.31 196 PHE A C 1
ATOM 1540 O O . PHE A 1 196 ? 6.052 15.402 26.142 1.00 79.31 196 PHE A O 1
ATOM 1547 N N . GLN A 1 197 ? 3.826 15.524 25.963 1.00 83.12 197 GLN A N 1
ATOM 1548 C CA . GLN A 1 197 ? 3.822 16.831 25.303 1.00 83.12 197 GLN A CA 1
ATOM 1549 C C . GLN A 1 197 ? 4.503 17.904 26.162 1.00 83.12 197 GLN A C 1
ATOM 1551 O O . GLN A 1 197 ? 5.324 18.664 25.651 1.00 83.12 197 GLN A O 1
ATOM 1556 N N . ARG A 1 198 ? 4.221 17.947 27.471 1.00 83.94 198 ARG A N 1
ATOM 1557 C CA . ARG A 1 198 ? 4.887 18.866 28.411 1.00 83.94 198 ARG A CA 1
ATOM 1558 C C . ARG A 1 198 ? 6.390 18.601 28.497 1.00 83.94 198 ARG A C 1
ATOM 1560 O O . ARG A 1 198 ? 7.161 19.554 28.466 1.00 83.94 198 ARG A O 1
ATOM 1567 N N . LEU A 1 199 ? 6.810 17.338 28.559 1.00 84.06 199 LEU A N 1
ATOM 1568 C CA . LEU A 1 199 ? 8.221 16.936 28.540 1.00 84.06 199 LEU A CA 1
ATOM 1569 C C . LEU A 1 199 ? 8.914 17.350 27.238 1.00 84.06 199 LEU A C 1
ATOM 1571 O O . LEU A 1 199 ? 10.005 17.910 27.291 1.00 84.06 199 LEU A O 1
ATOM 1575 N N . CYS A 1 200 ? 8.274 17.149 26.085 1.00 83.12 200 CYS A N 1
ATOM 1576 C CA . CYS A 1 200 ? 8.790 17.611 24.799 1.00 83.12 200 CYS A CA 1
ATOM 1577 C C . CYS A 1 200 ? 8.977 19.133 24.792 1.00 83.12 200 CYS A C 1
ATOM 1579 O O . CYS A 1 200 ? 10.044 19.610 24.416 1.00 83.12 200 CYS A O 1
ATOM 1581 N N . VAL A 1 201 ? 7.993 19.894 25.279 1.00 86.25 201 VAL A N 1
ATOM 1582 C CA . VAL A 1 201 ? 8.086 21.361 25.373 1.00 86.25 201 VAL A CA 1
ATOM 1583 C C . VAL A 1 201 ? 9.203 21.807 26.326 1.00 86.25 201 VAL A C 1
ATOM 1585 O O . VAL A 1 201 ? 9.933 22.748 26.018 1.00 86.25 201 VAL A O 1
ATOM 1588 N N . LEU A 1 202 ? 9.384 21.127 27.462 1.00 82.81 202 LEU A N 1
ATOM 1589 C CA . LEU A 1 202 ? 10.504 21.393 28.372 1.00 82.81 202 LEU A CA 1
ATOM 1590 C C . LEU A 1 202 ? 11.848 21.105 27.694 1.00 82.81 202 LEU A C 1
ATOM 1592 O O . LEU A 1 202 ? 12.747 21.936 27.754 1.00 82.81 202 LEU A O 1
ATOM 1596 N N . SER A 1 203 ? 11.959 19.986 26.974 1.00 77.12 203 SER A N 1
ATOM 1597 C CA . SER A 1 203 ? 13.187 19.618 26.261 1.00 77.12 203 SER A CA 1
ATOM 1598 C C . SER A 1 203 ? 13.560 20.592 25.139 1.00 77.12 203 SER A C 1
ATOM 1600 O O . SER A 1 203 ? 14.739 20.777 24.863 1.00 77.12 203 SER A O 1
ATOM 1602 N N . THR A 1 204 ? 12.581 21.257 24.516 1.00 75.50 204 THR A N 1
ATOM 1603 C CA . THR A 1 204 ? 12.835 22.278 23.485 1.00 75.50 204 THR A CA 1
ATOM 1604 C C . THR A 1 204 ? 13.244 23.637 24.052 1.00 75.50 204 THR A C 1
ATOM 1606 O O . THR A 1 204 ? 13.769 24.461 23.309 1.00 75.50 204 THR A O 1
ATOM 1609 N N . ASN A 1 205 ? 13.012 23.873 25.347 1.00 65.31 205 ASN A N 1
ATOM 1610 C CA . ASN A 1 205 ? 13.344 25.127 26.027 1.00 65.31 205 ASN A CA 1
ATOM 1611 C C . ASN A 1 205 ? 14.657 25.058 26.826 1.00 65.31 205 ASN A C 1
ATOM 1613 O O . ASN A 1 205 ? 15.063 26.066 27.401 1.00 65.31 205 ASN A O 1
ATOM 1617 N N . GLU A 1 206 ? 15.333 23.906 26.854 1.00 59.69 206 GLU A N 1
ATOM 1618 C CA . GLU A 1 206 ? 16.686 23.788 27.401 1.00 59.69 206 GLU A CA 1
ATOM 1619 C C . GLU A 1 206 ? 17.696 24.416 26.418 1.00 59.69 206 GLU A C 1
ATOM 1621 O O . GLU A 1 206 ? 17.844 23.923 25.293 1.00 59.69 206 GLU A O 1
ATOM 1626 N N . PRO A 1 207 ? 18.425 25.488 26.791 1.00 54.41 207 PRO A N 1
ATOM 1627 C CA . PRO A 1 207 ? 19.612 25.875 26.046 1.00 54.41 207 PRO A CA 1
ATOM 1628 C C . PRO A 1 207 ? 20.604 24.714 26.133 1.00 54.41 207 PRO A C 1
ATOM 1630 O O . PRO A 1 207 ? 20.922 24.253 27.224 1.00 54.41 207 PRO A O 1
ATOM 1633 N N . SER A 1 208 ? 21.051 24.227 24.972 1.00 46.47 208 SER A N 1
ATOM 1634 C CA . SER A 1 208 ? 22.011 23.134 24.791 1.00 46.47 208 SER A CA 1
ATOM 1635 C C . SER A 1 208 ? 22.891 22.880 26.020 1.00 46.47 208 SER A C 1
ATOM 1637 O O . SER A 1 208 ? 23.755 23.700 26.342 1.00 46.47 208 SER A O 1
ATOM 1639 N N . LEU A 1 209 ? 22.720 21.723 26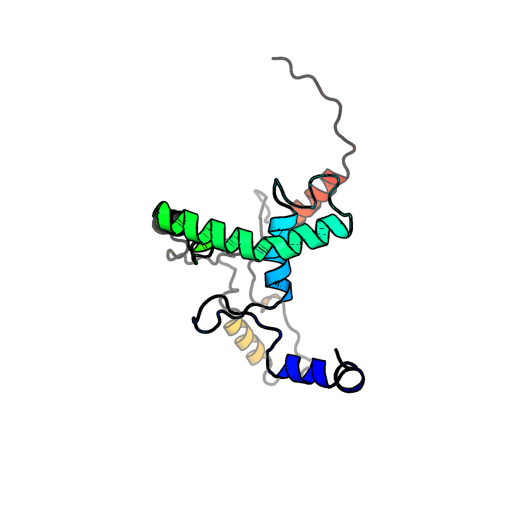.665 1.00 50.16 209 LEU A N 1
ATOM 1640 C CA . LEU A 1 209 ? 23.600 21.236 27.727 1.00 50.16 209 LEU A CA 1
ATOM 1641 C C . LEU A 1 209 ? 24.960 20.808 27.137 1.00 50.16 209 LEU A C 1
ATOM 1643 O O . LEU A 1 209 ? 25.388 19.660 27.222 1.00 50.16 209 LEU A O 1
ATOM 1647 N N . SER A 1 210 ? 25.655 21.735 26.485 1.00 48.34 210 SER A N 1
ATOM 1648 C CA . SER A 1 210 ? 27.044 21.603 26.080 1.00 48.34 210 SER A CA 1
ATOM 1649 C C . SER A 1 210 ? 27.919 22.170 27.191 1.00 48.34 210 SER A C 1
ATOM 1651 O O . SER A 1 210 ? 28.337 23.320 27.092 1.00 48.34 210 SER A O 1
ATOM 1653 N N . SER A 1 211 ? 28.150 21.397 28.261 1.00 47.78 211 SER A N 1
ATOM 1654 C CA . SER A 1 211 ? 29.367 21.421 29.104 1.00 47.78 211 SER A CA 1
ATOM 1655 C C . SER A 1 211 ? 29.212 20.550 30.361 1.00 47.78 211 SER A C 1
ATOM 1657 O O . SER A 1 211 ? 29.033 21.058 31.460 1.00 47.78 211 SER A O 1
ATOM 1659 N N . SER A 1 212 ? 29.364 19.231 30.228 1.00 38.03 212 SER A N 1
ATOM 1660 C CA . SER A 1 212 ? 29.970 18.415 31.294 1.00 38.03 212 SER A CA 1
ATOM 1661 C C . SER A 1 212 ? 30.628 17.163 30.704 1.00 38.03 212 SER A C 1
ATOM 1663 O O . SER A 1 212 ? 30.225 16.021 30.899 1.00 38.03 212 SER A O 1
ATOM 1665 N N . LYS A 1 213 ? 31.723 17.378 29.965 1.00 47.41 213 LYS A N 1
ATOM 1666 C CA . LYS A 1 213 ? 32.776 16.359 29.929 1.00 47.41 213 LYS A CA 1
ATOM 1667 C C . LYS A 1 213 ? 33.380 16.317 31.331 1.00 47.41 213 LYS A C 1
ATOM 1669 O O . LYS A 1 213 ? 34.009 17.297 31.711 1.00 47.41 213 LYS A O 1
ATOM 1674 N N . ASN A 1 214 ? 33.121 15.251 32.086 1.00 41.81 214 ASN A N 1
ATOM 1675 C CA . ASN A 1 214 ? 34.065 14.590 32.998 1.00 41.81 214 ASN A CA 1
ATOM 1676 C C . ASN A 1 214 ? 33.334 13.518 33.817 1.00 41.81 214 ASN A C 1
ATOM 1678 O O . ASN A 1 214 ? 32.717 13.812 34.835 1.00 41.81 214 ASN A O 1
ATOM 1682 N N . ILE A 1 215 ? 33.463 12.265 33.385 1.00 35.84 215 ILE A N 1
ATOM 1683 C CA . ILE A 1 215 ? 33.343 11.099 34.263 1.00 35.84 215 ILE A CA 1
ATOM 1684 C C . ILE A 1 215 ? 34.720 10.423 34.198 1.00 35.84 215 ILE A C 1
ATOM 1686 O O . ILE A 1 215 ? 35.124 10.036 33.097 1.00 35.84 215 ILE A O 1
ATOM 1690 N N . PRO A 1 216 ? 35.492 10.365 35.299 1.00 49.22 216 PRO A N 1
ATOM 1691 C CA . PRO A 1 216 ? 36.694 9.552 35.345 1.00 49.22 216 PRO A CA 1
ATOM 1692 C C . PRO A 1 216 ? 36.310 8.069 35.434 1.00 49.22 216 PRO A C 1
ATOM 1694 O O . PRO A 1 216 ? 35.263 7.731 35.984 1.00 49.22 216 PRO A O 1
ATOM 1697 N N . VAL A 1 217 ? 37.172 7.253 34.823 1.00 48.72 217 VAL A N 1
ATOM 1698 C CA . VAL A 1 217 ? 37.114 5.790 34.641 1.00 48.72 217 VAL A CA 1
ATOM 1699 C C . VAL A 1 217 ? 36.693 5.032 35.896 1.00 48.72 217 VAL A C 1
ATOM 1701 O O . VAL A 1 217 ? 37.243 5.347 36.974 1.00 48.72 217 VAL A O 1
#

pLDDT: mean 78.98, std 13.71, range [35.84, 97.44]